Protein 1WD5 (pdb70)

Foldseek 3Di:
DAQALLRLLQVLLVLCVVVPFDQAEEEAEPDSRQNSSLSSCVSNVHAYDYWFKDFQAAVVGRLHGQWIAGLVLDTFGVCNCVRDPVVSSVVSSVVRNVVRHPLSVLLCVQANDDQAAAHEYEYTYAEEEAQRVVNSCRVSVVRHHNFYEYIYAEYEPNNCVVVVVPHHYHYNYHDPPDDDSVVPYSDPDDQDSVNRSVSNNVRHD

Secondary structure (DSSP, 8-state):
-BSSHHHHHHHHHHHHGGG---S-EEEE-TTHHHHHHHHHHHHHT-EEEE--EEEEEETTEEEEEEEEEETT--EE---HHHHS-HHHHHHHHHHHHHHHHHHHHHHHHHSPPPP-TTSEEEEE-S-BSS----HHHHHHHTT--SEEEEEEEEB-HHHHHHHHTTSEEEEEE--TT---GGGGBS------HHHHHHHHHTT--

Nearest PDB structures (foldseek):
  1wd5-assembly1_A  TM=1.005E+00  e=4.227E-44  Thermus thermophilus
  4rv4-assembly2_C-2  TM=7.805E-01  e=1.639E-05  Bacillus anthracis
  5yw5-assembly1_D  TM=6.738E-01  e=1.744E-05  Francisella tularensis
  5vog-assembly1_A-2  TM=6.166E-01  e=2.537E-05  Neisseria gonorrhoeae
  4paw-assembly1_A  TM=6.133E-01  e=9.486E-04  Helicobacter pylori

Organism: Thermus thermophilus (strain ATCC 27634 / DSM 579 / HB8) (NCBI:txid300852)

InterPro domains:
  IPR000836 Phosphoribosyltransferase domain [PF00156] (10-175)
  IPR000836 Phosphoribosyltransferase domain [cd06223] (23-147)
  IPR029057 Phosphoribosyltransferase-like [G3DSA:3.40.50.2020] (3-200)
  IPR029057 Phosphoribosyltransferase-like [SSF53271] (1-203)

B-factor: mean 21.89, std 8.85, range [9.08, 72.29]

Sequence (205 aa):
RFRDRRHAGALLAEALAPLGLEAPVVLGLPRGGVVVADEVARRLGGELDVVLVRKVGAPGNPEFALGAVGEGGELVLPYALRYADQSYLEREAARQRDVLRKRAERYRRVRPKAARKGRDVVLVDDGVATGASEAALSVVFQEGPRRVVVAVPVASPEAVERLKARAEVVALSVPQDFAAVGAYYLDFGEVTDEDVEAILLEWAG

Radius of gyration: 16.42 Å; Cα contacts (8 Å, |Δi|>4): 408; chains: 1; bounding box: 44×34×46 Å

CATH classification: 3.40.50.2020 (+1 more: 3.30.1310.20)

Structure (mmCIF, N/CA/C/O backbone):
data_1WD5
#
_entry.id   1WD5
#
_cell.length_a   103.970
_cell.length_b   103.970
_cell.length_c   51.287
_cell.angle_alpha   90.00
_cell.angle_beta   90.00
_cell.angle_gamma   90.00
#
_symmetry.space_group_name_H-M   'P 41 21 2'
#
loop_
_entity.id
_entity.type
_entity.pdbx_description
1 polymer 'hypothetical protein TT1426'
2 non-polymer '2-(N-MORPHOLINO)-ETHANESULFONIC ACID'
3 water water
#
loop_
_atom_site.group_PDB
_atom_site.id
_atom_site.type_symbol
_atom_site.label_atom_id
_atom_site.label_alt_id
_atom_site.label_comp_id
_atom_site.label_asym_id
_atom_site.label_entity_id
_atom_site.label_seq_id
_atom_site.pdbx_PDB_ins_code
_atom_site.Cartn_x
_atom_site.Cartn_y
_atom_site.Cartn_z
_atom_site.occupancy
_atom_site.B_iso_or_equiv
_atom_site.auth_seq_id
_atom_site.auth_comp_id
_atom_site.auth_asym_id
_atom_site.auth_atom_id
_atom_site.pdbx_PDB_model_num
ATOM 9 N N . ARG A 1 2 ? 21.260 42.749 -20.853 1.00 42.23 2 ARG A N 1
ATOM 10 C CA . ARG A 1 2 ? 20.692 44.076 -20.609 1.00 37.59 2 ARG A CA 1
ATOM 11 C C . ARG A 1 2 ? 19.312 44.191 -21.247 1.00 31.90 2 ARG A C 1
ATOM 12 O O . ARG A 1 2 ? 19.191 44.403 -22.452 1.00 30.47 2 ARG A O 1
ATOM 20 N N . PHE A 1 3 ? 18.275 44.056 -20.429 1.00 24.98 3 PHE A N 1
ATOM 21 C CA . PHE A 1 3 ? 16.903 44.129 -20.917 1.00 19.97 3 PHE A CA 1
ATOM 22 C C . PHE A 1 3 ? 16.364 45.556 -20.922 1.00 17.63 3 PHE A C 1
ATOM 23 O O . PHE A 1 3 ? 16.729 46.363 -20.071 1.00 18.19 3 PHE A O 1
ATOM 31 N N . ARG A 1 4 ? 15.487 45.858 -21.878 1.00 16.52 4 ARG A N 1
ATOM 32 C CA . ARG A 1 4 ? 14.883 47.186 -21.967 1.00 17.13 4 ARG A CA 1
ATOM 33 C C . ARG A 1 4 ? 14.010 47.407 -20.739 1.00 16.86 4 ARG A C 1
ATOM 34 O O . ARG A 1 4 ? 14.057 48.464 -20.115 1.00 16.95 4 ARG A O 1
ATOM 42 N N . ASP A 1 5 ? 13.208 46.395 -20.412 1.00 17.31 5 ASP A N 1
ATOM 43 C CA . ASP A 1 5 ? 12.306 46.430 -19.264 1.00 15.89 5 ASP A CA 1
ATOM 44 C C . ASP A 1 5 ? 11.844 45.015 -18.908 1.00 14.91 5 ASP A C 1
ATOM 45 O O . ASP A 1 5 ? 12.284 44.035 -19.516 1.00 13.90 5 ASP A O 1
ATOM 50 N N . ARG A 1 6 ? 10.958 44.907 -17.925 1.00 12.53 6 ARG A N 1
ATOM 51 C CA . ARG A 1 6 ? 10.469 43.604 -17.492 1.00 12.60 6 ARG A CA 1
ATOM 52 C C . ARG A 1 6 ? 9.637 42.852 -18.539 1.00 13.03 6 ARG A C 1
ATOM 53 O O . ARG A 1 6 ? 9.648 41.623 -18.566 1.00 13.23 6 ARG A O 1
ATOM 61 N N . ARG A 1 7 ? 8.929 43.576 -19.402 1.00 14.05 7 ARG A N 1
ATOM 62 C CA . ARG A 1 7 ? 8.129 42.933 -20.449 1.00 16.71 7 ARG A CA 1
ATOM 63 C C . ARG A 1 7 ? 9.064 42.280 -21.466 1.00 15.77 7 ARG A C 1
ATOM 64 O O . ARG A 1 7 ? 8.795 41.186 -21.965 1.00 15.75 7 ARG A O 1
ATOM 72 N N . HIS A 1 8 ? 10.160 42.969 -21.770 1.00 15.77 8 HIS A N 1
ATOM 73 C CA . HIS A 1 8 ? 11.161 42.480 -22.713 1.00 14.73 8 HIS A CA 1
ATOM 74 C C . HIS A 1 8 ? 11.779 41.185 -22.197 1.00 13.98 8 HIS A C 1
ATOM 75 O O . HIS A 1 8 ? 11.938 40.221 -22.940 1.00 13.65 8 HIS A O 1
ATOM 82 N N . ALA A 1 9 ? 12.138 41.171 -20.917 1.00 12.93 9 ALA A N 1
ATOM 83 C CA . ALA A 1 9 ? 12.737 39.986 -20.316 1.00 11.70 9 ALA A CA 1
ATOM 84 C C . ALA A 1 9 ? 11.715 38.856 -20.293 1.00 12.72 9 ALA A C 1
ATOM 85 O O . ALA A 1 9 ? 12.064 37.688 -20.468 1.00 14.23 9 ALA A O 1
ATOM 87 N N . GLY A 1 10 ? 10.452 39.211 -20.080 1.00 12.42 10 GLY A N 1
ATOM 88 C CA . GLY A 1 10 ? 9.399 38.212 -20.042 1.00 13.54 10 GLY A CA 1
ATOM 89 C C . GLY A 1 10 ? 9.206 37.526 -21.382 1.00 13.38 10 GLY A C 1
ATOM 90 O O . GLY A 1 10 ? 8.927 36.327 -21.441 1.00 15.95 10 GLY A O 1
ATOM 91 N N . ALA A 1 11 ? 9.343 38.288 -22.462 1.00 12.20 11 ALA A N 1
ATOM 92 C CA . ALA A 1 11 ? 9.189 37.742 -23.805 1.00 12.70 11 ALA A CA 1
ATOM 93 C C . ALA A 1 11 ? 10.311 36.746 -24.083 1.00 12.41 11 ALA A C 1
ATOM 94 O O . ALA A 1 11 ? 10.063 35.642 -24.559 1.00 14.84 11 ALA A O 1
ATOM 96 N N . LEU A 1 12 ? 11.545 37.138 -23.781 1.00 11.74 12 LEU A N 1
ATOM 97 C CA . LEU A 1 12 ? 12.697 36.264 -24.002 1.00 13.68 12 LEU A CA 1
ATOM 98 C C . LEU A 1 12 ? 12.624 35.023 -23.125 1.00 14.26 12 LEU A C 1
ATOM 99 O O . LEU A 1 12 ? 13.055 33.939 -23.526 1.00 15.67 12 LEU A O 1
ATOM 104 N N . LEU A 1 13 ? 12.080 35.181 -21.924 1.00 12.77 13 LEU A N 1
ATOM 105 C CA . LEU A 1 13 ? 11.972 34.057 -21.002 1.00 13.01 13 LEU A CA 1
ATOM 106 C C . LEU A 1 13 ? 10.949 33.054 -21.521 1.00 14.35 13 LEU A C 1
ATOM 107 O O . LEU A 1 13 ? 11.164 31.839 -21.456 1.00 15.17 13 LEU A O 1
ATOM 112 N N . ALA A 1 14 ? 9.832 33.564 -22.034 1.00 14.67 14 ALA A N 1
ATOM 113 C CA . ALA A 1 14 ? 8.783 32.703 -22.574 1.00 15.44 14 ALA A CA 1
ATOM 114 C C . ALA A 1 14 ? 9.332 31.893 -23.748 1.00 15.75 14 ALA A C 1
ATOM 115 O O . ALA A 1 14 ? 8.973 30.731 -23.935 1.00 15.89 14 ALA A O 1
ATOM 117 N N . GLU A 1 15 ? 10.202 32.515 -24.535 1.00 14.96 15 GLU A N 1
ATOM 118 C CA . GLU A 1 15 ? 10.811 31.853 -25.685 1.00 16.21 15 GLU A CA 1
ATOM 119 C C . GLU A 1 15 ? 11.763 30.737 -25.235 1.00 16.03 15 GLU A C 1
ATOM 120 O O . GLU A 1 15 ? 11.831 29.677 -25.855 1.00 16.95 15 GLU A O 1
ATOM 126 N N . ALA A 1 16 ? 12.490 30.971 -24.149 1.00 15.62 16 ALA A N 1
ATOM 127 C CA . ALA A 1 16 ? 13.411 29.960 -23.633 1.00 16.26 16 ALA A CA 1
ATOM 128 C C . ALA A 1 16 ? 12.631 28.787 -23.034 1.00 16.82 16 ALA A C 1
ATOM 129 O O . ALA A 1 16 ? 13.127 27.660 -22.983 1.00 16.30 16 ALA A O 1
ATOM 131 N N . LEU A 1 17 ? 11.402 29.055 -22.595 1.00 15.70 17 LEU A N 1
ATOM 132 C CA . LEU A 1 17 ? 10.561 28.026 -21.981 1.00 16.70 17 LEU A CA 1
ATOM 133 C C . LEU A 1 17 ? 9.732 27.205 -22.965 1.00 18.42 17 LEU A C 1
ATOM 134 O O . LEU A 1 17 ? 9.366 26.065 -22.673 1.00 15.66 17 LEU A O 1
ATOM 139 N N . ALA A 1 18 ? 9.432 27.787 -24.123 1.00 19.06 18 ALA A N 1
ATOM 140 C CA . ALA A 1 18 ? 8.618 27.119 -25.139 1.00 21.24 18 ALA A CA 1
ATOM 141 C C . ALA A 1 18 ? 9.032 25.685 -25.485 1.00 23.23 18 ALA A C 1
ATOM 142 O O . ALA A 1 18 ? 8.183 24.807 -25.631 1.00 23.78 18 ALA A O 1
ATOM 144 N N . PRO A 1 19 ? 10.341 25.429 -25.627 1.00 23.97 19 PRO A N 1
ATOM 145 C CA . PRO A 1 19 ? 10.803 24.077 -25.964 1.00 25.17 19 PRO A CA 1
ATOM 146 C C . PRO A 1 19 ? 10.583 23.011 -24.888 1.00 25.31 19 PRO A C 1
ATOM 147 O O . PRO A 1 19 ? 10.595 21.818 -25.189 1.00 23.90 19 PRO A O 1
ATOM 151 N N . LEU A 1 20 ? 10.380 23.438 -23.643 1.00 25.00 20 LEU A N 1
ATOM 152 C CA . LEU A 1 20 ? 10.198 22.505 -22.532 1.00 26.54 20 LEU A CA 1
ATOM 153 C C . LEU A 1 20 ? 8.952 21.631 -22.584 1.00 26.59 20 LEU A C 1
ATOM 154 O O . LEU A 1 20 ? 8.856 20.648 -21.855 1.00 26.99 20 LEU A O 1
ATOM 159 N N . GLY A 1 21 ? 7.988 21.994 -23.420 1.00 26.52 21 GLY A N 1
ATOM 160 C CA . GLY A 1 21 ? 6.781 21.192 -23.529 1.00 27.51 21 GLY A CA 1
ATOM 161 C C . GLY A 1 21 ? 5.795 21.316 -22.381 1.00 27.66 21 GLY A C 1
ATOM 162 O O . GLY A 1 21 ? 5.061 20.373 -22.083 1.00 29.45 21 GLY A O 1
ATOM 163 N N . LEU A 1 22 ? 5.770 22.470 -21.728 1.00 25.43 22 LEU A N 1
ATOM 164 C CA . LEU A 1 22 ? 4.839 22.686 -20.630 1.00 24.55 22 LEU A CA 1
ATOM 165 C C . LEU A 1 22 ? 3.447 22.769 -21.233 1.00 24.62 22 LEU A C 1
ATOM 166 O O . LEU A 1 22 ? 3.284 23.272 -22.338 1.00 24.88 22 LEU A O 1
ATOM 171 N N . GLU A 1 23 ? 2.443 22.274 -20.519 1.00 25.13 23 GLU A N 1
ATOM 172 C CA . GLU A 1 23 ? 1.077 22.314 -21.030 1.00 27.21 23 GLU A CA 1
ATOM 173 C C . GLU A 1 23 ? 0.183 23.225 -20.194 1.00 25.94 23 GLU A C 1
ATOM 174 O O . GLU A 1 23 ? -0.025 22.973 -19.009 1.00 24.94 23 GLU A O 1
ATOM 180 N N . ALA A 1 24 ? -0.342 24.278 -20.822 1.00 25.49 24 ALA A N 1
ATOM 181 C CA . ALA A 1 24 ? -1.211 25.238 -20.139 1.00 25.49 24 ALA A CA 1
ATOM 182 C C . ALA A 1 24 ? -0.700 25.416 -18.714 1.00 22.56 24 ALA A C 1
ATOM 183 O O . ALA A 1 24 ? -1.403 25.134 -17.744 1.00 24.19 24 ALA A O 1
ATOM 185 N N . PRO A 1 25 ? 0.542 25.893 -18.575 1.00 19.85 25 PRO A N 1
ATOM 186 C CA . PRO A 1 25 ? 1.155 26.097 -17.264 1.00 17.87 25 PRO A CA 1
ATOM 187 C C . PRO A 1 25 ? 0.562 27.214 -16.422 1.00 17.08 25 PRO A C 1
ATOM 188 O O . PRO A 1 25 ? -0.002 28.171 -16.944 1.00 14.79 25 PRO A O 1
ATOM 192 N N . VAL A 1 26 ? 0.674 27.061 -15.107 1.00 15.66 26 VAL A N 1
ATOM 193 C CA . VAL A 1 26 ? 0.228 28.081 -14.178 1.00 16.72 26 VAL A CA 1
ATOM 194 C C . VAL A 1 26 ? 1.541 28.814 -13.923 1.00 16.83 26 VAL A C 1
ATOM 195 O O . VAL A 1 26 ? 2.490 28.225 -13.400 1.00 18.04 26 VAL A O 1
ATOM 199 N N . VAL A 1 27 ? 1.608 30.076 -14.327 1.00 15.48 27 VAL A N 1
ATOM 200 C CA . VAL A 1 27 ? 2.816 30.876 -14.152 1.00 13.30 27 VAL A CA 1
ATOM 201 C C . VAL A 1 27 ? 2.676 31.730 -12.897 1.00 14.48 27 VAL A C 1
ATOM 202 O O . VAL A 1 27 ? 1.854 32.646 -12.847 1.00 14.52 27 VAL A O 1
ATOM 206 N N . LEU A 1 28 ? 3.482 31.418 -11.886 1.00 14.07 28 LEU A N 1
ATOM 207 C CA . LEU A 1 28 ? 3.448 32.136 -10.616 1.00 14.77 28 LEU A CA 1
ATOM 208 C C . LEU A 1 28 ? 4.560 33.165 -10.517 1.00 15.60 28 LEU A C 1
ATOM 209 O O . LEU A 1 28 ? 5.740 32.829 -10.621 1.00 16.39 28 LEU A O 1
ATOM 214 N N . GLY A 1 29 ? 4.182 34.422 -10.309 1.00 15.17 29 GLY A N 1
ATOM 215 C CA . GLY A 1 29 ? 5.176 35.469 -10.194 1.00 13.57 29 GLY A CA 1
ATOM 216 C C . GLY A 1 29 ? 5.362 35.931 -8.762 1.00 15.24 29 GLY A C 1
ATOM 217 O O . GLY A 1 29 ? 4.390 36.071 -8.017 1.00 15.87 29 GLY A O 1
ATOM 218 N N . LEU A 1 30 ? 6.610 36.147 -8.361 1.00 14.74 30 LEU A N 1
ATOM 219 C CA . LEU A 1 30 ? 6.885 36.631 -7.013 1.00 15.42 30 LEU A CA 1
ATOM 220 C C . LEU A 1 30 ? 6.637 38.136 -7.014 1.00 15.85 30 LEU A C 1
ATOM 221 O O . LEU A 1 30 ? 7.043 38.829 -7.937 1.00 15.30 30 LEU A O 1
ATOM 226 N N . PRO A 1 31 ? 5.959 38.659 -5.980 1.00 17.26 31 PRO A N 1
ATOM 227 C CA . PRO A 1 31 ? 5.662 40.095 -5.878 1.00 15.35 31 PRO A CA 1
ATOM 228 C C . PRO A 1 31 ? 6.961 40.888 -5.743 1.00 15.37 31 PRO A C 1
ATOM 229 O O . PRO A 1 31 ? 7.893 40.414 -5.093 1.00 15.81 31 PRO A O 1
ATOM 233 N N . ARG A 1 32 ? 7.048 42.068 -6.361 1.00 14.63 32 ARG A N 1
ATOM 234 C CA . ARG A 1 32 ? 5.983 42.643 -7.181 1.00 14.21 32 ARG A CA 1
ATOM 235 C C . ARG A 1 32 ? 6.425 42.720 -8.645 1.00 14.78 32 ARG A C 1
ATOM 236 O O . ARG A 1 32 ? 5.654 42.403 -9.547 1.00 13.31 32 ARG A O 1
ATOM 244 N N . GLY A 1 33 ? 7.667 43.138 -8.875 1.00 14.06 33 GLY A N 1
ATOM 245 C CA . GLY A 1 33 ? 8.171 43.238 -10.233 1.00 14.65 33 GLY A CA 1
ATOM 246 C C . GLY A 1 33 ? 8.089 41.912 -10.972 1.00 15.67 33 GLY A C 1
ATOM 247 O O . GLY A 1 33 ? 7.894 41.874 -12.191 1.00 16.15 33 GLY A O 1
ATOM 248 N N . GLY A 1 34 ? 8.236 40.820 -10.227 1.00 13.26 34 GLY A N 1
ATOM 249 C CA . GLY A 1 34 ? 8.174 39.502 -10.826 1.00 13.02 34 GLY A CA 1
ATOM 250 C C . GLY A 1 34 ? 6.837 39.199 -11.479 1.00 12.35 34 GLY A C 1
ATOM 251 O O . GLY A 1 34 ? 6.762 38.394 -12.409 1.00 11.66 34 GLY A O 1
ATOM 252 N N . VAL A 1 35 ? 5.776 39.841 -11.002 1.00 13.06 35 VAL A N 1
ATOM 253 C CA . VAL A 1 35 ? 4.450 39.610 -11.559 1.00 11.18 35 VAL A CA 1
ATOM 254 C C . VAL A 1 35 ? 4.378 40.148 -12.982 1.00 10.99 35 VAL A C 1
ATOM 255 O O . VAL A 1 35 ? 3.656 39.608 -13.812 1.00 10.75 35 VAL A O 1
ATOM 259 N N . VAL A 1 36 ? 5.136 41.203 -13.270 1.00 12.47 36 VAL A N 1
ATOM 260 C CA . VAL A 1 36 ? 5.144 41.766 -14.620 1.00 12.34 36 VAL A CA 1
ATOM 261 C C . VAL A 1 36 ? 5.784 40.775 -15.584 1.00 12.68 36 VAL A C 1
ATOM 262 O O . VAL A 1 36 ? 5.246 40.503 -16.662 1.00 12.50 36 VAL A O 1
ATOM 266 N N . VAL A 1 37 ? 6.937 40.231 -15.198 1.00 12.09 37 VAL A N 1
ATOM 267 C CA . VAL A 1 37 ? 7.619 39.264 -16.046 1.00 11.16 37 VAL A CA 1
ATOM 268 C C . VAL A 1 37 ? 6.723 38.039 -16.212 1.00 11.40 37 VAL A C 1
ATOM 269 O O . VAL A 1 37 ? 6.581 37.508 -17.313 1.00 11.23 37 VAL A O 1
ATOM 273 N N . ALA A 1 38 ? 6.118 37.600 -15.110 1.00 12.59 38 ALA A N 1
ATOM 274 C CA . ALA A 1 38 ? 5.241 36.428 -15.113 1.00 12.17 38 ALA A CA 1
ATOM 275 C C . ALA A 1 38 ? 4.025 36.599 -16.028 1.00 13.52 38 ALA A C 1
ATOM 276 O O . ALA A 1 38 ? 3.630 35.672 -16.746 1.00 12.44 38 ALA A O 1
ATOM 278 N N . ASP A 1 39 ? 3.420 37.781 -15.989 1.00 14.09 39 ASP A N 1
ATOM 279 C CA . ASP A 1 39 ? 2.253 38.050 -16.818 1.00 13.10 39 ASP A CA 1
ATOM 280 C C . ASP A 1 39 ? 2.610 37.935 -18.300 1.00 14.11 39 ASP A C 1
ATOM 281 O O . ASP A 1 39 ? 1.851 37.364 -19.084 1.00 13.96 39 ASP A O 1
ATOM 286 N N . GLU A 1 40 ? 3.762 38.481 -18.687 1.00 11.82 40 GLU A N 1
ATOM 287 C CA . GLU A 1 40 ? 4.178 38.421 -20.084 1.00 12.39 40 GLU A CA 1
ATOM 288 C C . GLU A 1 40 ? 4.410 36.964 -20.482 1.00 12.61 40 GLU A C 1
ATOM 289 O O . GLU A 1 40 ? 4.038 36.548 -21.574 1.00 12.21 40 GLU A O 1
ATOM 295 N N . VAL A 1 41 ? 5.014 36.183 -19.587 1.00 12.48 41 VAL A N 1
ATOM 296 C CA . VAL A 1 41 ? 5.271 34.772 -19.878 1.00 11.02 41 VAL A CA 1
ATOM 297 C C . VAL A 1 41 ? 3.954 34.029 -20.062 1.00 11.52 41 VAL A C 1
ATOM 298 O O . VAL A 1 41 ? 3.779 33.290 -21.026 1.00 12.44 41 VAL A O 1
ATOM 302 N N . ALA A 1 42 ? 3.027 34.236 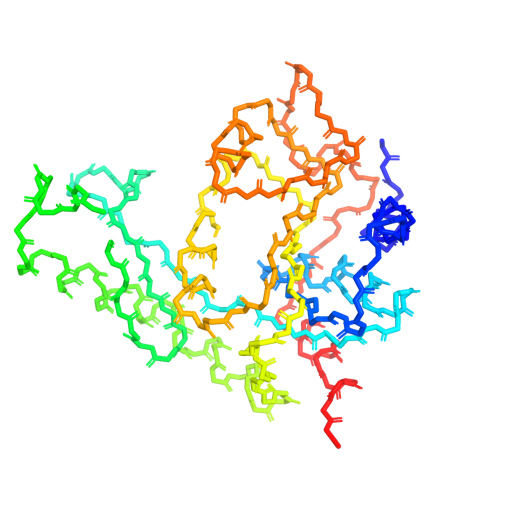-19.135 1.00 11.23 42 ALA A N 1
ATOM 303 C CA . ALA A 1 42 ? 1.730 33.578 -19.196 1.00 11.69 42 ALA A CA 1
ATOM 304 C C . ALA A 1 42 ? 1.008 33.890 -20.506 1.00 12.94 42 ALA A C 1
ATOM 305 O O . ALA A 1 42 ? 0.395 33.008 -21.107 1.00 12.64 42 ALA A O 1
ATOM 307 N N . ARG A 1 43 ? 1.086 35.139 -20.953 1.00 12.38 43 ARG A N 1
ATOM 308 C CA . ARG A 1 43 ? 0.426 35.526 -22.200 1.00 13.47 43 ARG A CA 1
ATOM 309 C C . ARG A 1 43 ? 1.086 34.903 -23.431 1.00 15.26 43 ARG A C 1
ATOM 310 O O . ARG A 1 43 ? 0.404 34.552 -24.395 1.00 16.91 43 ARG A O 1
ATOM 318 N N . ARG A 1 44 ? 2.406 34.755 -23.404 1.00 17.10 44 ARG A N 1
ATOM 319 C CA . ARG A 1 44 ? 3.108 34.178 -24.548 1.00 17.28 44 ARG A CA 1
ATOM 320 C C . ARG A 1 44 ? 2.984 32.656 -24.607 1.00 17.54 44 ARG A C 1
ATOM 321 O O . ARG A 1 44 ? 2.952 32.080 -25.690 1.00 16.94 44 ARG A O 1
ATOM 329 N N . LEU A 1 45 ? 2.894 32.007 -23.452 1.00 16.96 45 LEU A N 1
ATOM 330 C CA . LEU A 1 45 ? 2.777 30.548 -23.415 1.00 18.62 45 LEU A CA 1
ATOM 331 C C . LEU A 1 45 ? 1.333 30.044 -23.403 1.00 19.91 45 LEU A C 1
ATOM 332 O O . LEU A 1 45 ? 1.093 28.839 -23.418 1.00 21.50 45 LEU A O 1
ATOM 337 N N . GLY A 1 46 ? 0.373 30.960 -23.376 1.00 20.78 46 GLY A N 1
ATOM 338 C CA . GLY A 1 46 ? -1.016 30.547 -23.339 1.00 20.26 46 GLY A CA 1
ATOM 339 C C . GLY A 1 46 ? -1.337 29.907 -22.000 1.00 22.06 46 GLY A C 1
ATOM 340 O O . GLY A 1 46 ? -2.164 28.995 -21.908 1.00 23.13 46 GLY A O 1
ATOM 341 N N . GLY A 1 47 ? -0.670 30.383 -20.953 1.00 20.84 47 GLY A N 1
ATOM 342 C CA . GLY A 1 47 ? -0.896 29.848 -19.624 1.00 19.11 47 GLY A CA 1
ATOM 343 C C . GLY A 1 47 ? -1.783 30.743 -18.777 1.00 18.52 47 GLY A C 1
ATOM 344 O O . GLY A 1 47 ? -2.456 31.641 -19.291 1.00 16.18 47 GLY A O 1
ATOM 345 N N . GLU A 1 48 ? -1.769 30.497 -17.472 1.00 16.06 48 GLU A N 1
ATOM 346 C CA . GLU A 1 48 ? -2.575 31.255 -16.521 1.00 16.94 48 GLU A CA 1
ATOM 347 C C . GLU A 1 48 ? -1.689 31.955 -15.487 1.00 15.92 48 GLU A C 1
ATOM 348 O O . GLU A 1 48 ? -0.835 31.330 -14.863 1.00 15.47 48 GLU A O 1
ATOM 354 N N . LEU A 1 49 ? -1.904 33.253 -15.301 1.00 15.12 49 LEU A N 1
ATOM 355 C CA . LEU A 1 49 ? -1.101 34.034 -14.363 1.00 14.70 49 LEU A CA 1
ATOM 356 C C . LEU A 1 49 ? -1.691 34.148 -12.963 1.00 13.92 49 LEU A C 1
ATOM 357 O O . LEU A 1 49 ? -2.896 34.319 -12.787 1.00 11.82 49 LEU A O 1
ATOM 362 N N . ASP A 1 50 ? -0.822 34.033 -11.967 1.00 14.17 50 ASP A N 1
ATOM 363 C CA . ASP A 1 50 ? -1.222 34.180 -10.574 1.00 15.40 50 ASP A CA 1
ATOM 364 C C . ASP A 1 50 ? 0.018 34.587 -9.799 1.00 15.62 50 ASP A C 1
ATOM 365 O O . ASP A 1 50 ? 1.126 34.625 -10.343 1.00 15.79 50 ASP A O 1
ATOM 370 N N . VAL A 1 51 ? -0.170 34.910 -8.531 1.00 15.86 51 VAL A N 1
ATOM 371 C CA . VAL A 1 51 ? 0.939 35.325 -7.701 1.00 15.41 51 VAL A CA 1
ATOM 372 C C . VAL A 1 51 ? 1.203 34.253 -6.652 1.00 15.88 51 VAL A C 1
ATOM 373 O O . VAL A 1 51 ? 0.287 33.541 -6.239 1.00 16.03 51 VAL A O 1
ATOM 377 N N . VAL A 1 52 ? 2.460 34.121 -6.244 1.00 15.64 52 VAL A N 1
ATOM 378 C CA . VAL A 1 52 ? 2.806 33.162 -5.209 1.00 15.14 52 VAL A CA 1
ATOM 379 C C . VAL A 1 52 ? 3.048 34.024 -3.985 1.00 16.39 52 VAL A C 1
ATOM 380 O O . VAL A 1 52 ? 3.834 34.973 -4.028 1.00 16.87 52 VAL A O 1
ATOM 384 N N . LEU A 1 53 ? 2.342 33.705 -2.906 1.00 15.70 53 LEU A N 1
ATOM 385 C CA . LEU A 1 53 ? 2.421 34.467 -1.668 1.00 15.21 53 LEU A CA 1
ATOM 386 C C . LEU A 1 53 ? 2.989 33.615 -0.541 1.00 14.96 53 LEU A C 1
ATOM 387 O O . LEU A 1 53 ? 2.298 32.758 0.018 1.00 12.75 53 LEU A O 1
ATOM 392 N N . VAL A 1 54 ? 4.251 33.867 -0.210 1.00 14.14 54 VAL A N 1
ATOM 393 C CA . VAL A 1 54 ? 4.947 33.105 0.817 1.00 15.20 54 VAL A CA 1
ATOM 394 C C . VAL A 1 54 ? 5.966 33.969 1.562 1.00 16.56 54 VAL A C 1
ATOM 395 O O . VAL A 1 54 ? 6.294 35.074 1.123 1.00 16.51 54 VAL A O 1
ATOM 399 N N . ARG A 1 55 ? 6.461 33.446 2.683 1.00 15.92 55 ARG A N 1
ATOM 400 C CA . ARG A 1 55 ? 7.467 34.113 3.502 1.00 16.41 55 ARG A CA 1
ATOM 401 C C . ARG A 1 55 ? 8.475 33.083 3.997 1.00 17.40 55 ARG A C 1
ATOM 402 O O . ARG A 1 55 ? 8.129 31.935 4.286 1.00 18.39 55 ARG A O 1
ATOM 410 N N . LYS A 1 56 ? 9.728 33.497 4.092 1.00 16.05 56 LYS A N 1
ATOM 411 C CA . LYS A 1 56 ? 10.768 32.615 4.585 1.00 16.90 56 LYS A CA 1
ATOM 412 C C . LYS A 1 56 ? 10.742 32.646 6.112 1.00 16.37 56 LYS A C 1
ATOM 413 O O . LYS A 1 56 ? 10.474 33.688 6.713 1.00 16.64 56 LYS A O 1
ATOM 419 N N . VAL A 1 57 ? 10.992 31.494 6.729 1.00 15.02 57 VAL A N 1
ATOM 420 C CA . VAL A 1 57 ? 11.046 31.372 8.185 1.00 13.97 57 VAL A CA 1
ATOM 421 C C . VAL A 1 57 ? 12.532 31.202 8.481 1.00 15.91 57 VAL A C 1
ATOM 422 O O . VAL A 1 57 ? 13.106 30.147 8.204 1.00 13.58 57 VAL A O 1
ATOM 426 N N . GLY A 1 58 ? 13.153 32.251 9.019 1.00 16.77 58 GLY A N 1
ATOM 427 C CA . GLY A 1 58 ? 14.577 32.214 9.299 1.00 18.74 58 GLY A CA 1
ATOM 428 C C . GLY A 1 58 ? 14.984 31.604 10.622 1.00 20.47 58 GLY A C 1
ATOM 429 O O . GLY A 1 58 ? 14.162 31.428 11.516 1.00 20.46 58 GLY A O 1
ATOM 430 N N . ALA A 1 59 ? 16.273 31.296 10.742 1.00 22.15 59 ALA A N 1
ATOM 431 C CA . ALA A 1 59 ? 16.833 30.684 11.943 1.00 22.03 59 ALA A CA 1
ATOM 432 C C . ALA A 1 59 ? 17.082 31.686 13.071 1.00 23.64 59 ALA A C 1
ATOM 433 O O . ALA A 1 59 ? 17.178 32.892 12.841 1.00 21.47 59 ALA A O 1
ATOM 435 N N . PRO A 1 60 ? 17.196 31.190 14.314 1.00 24.72 60 PRO A N 1
ATOM 436 C CA . PRO A 1 60 ? 17.438 32.057 15.471 1.00 26.77 60 PRO A CA 1
ATOM 437 C C . PRO A 1 60 ? 18.711 32.892 15.313 1.00 28.81 60 PRO A C 1
ATOM 438 O O . PRO A 1 60 ? 19.797 32.357 15.072 1.00 28.79 60 PRO A O 1
ATOM 442 N N . GLY A 1 61 ? 18.563 34.207 15.439 1.00 31.46 61 GLY A N 1
ATOM 443 C CA . GLY A 1 61 ? 19.700 35.102 15.315 1.00 34.25 61 GLY A CA 1
ATOM 444 C C . GLY A 1 61 ? 20.289 35.188 13.918 1.00 36.19 61 GLY A C 1
ATOM 445 O O . GLY A 1 61 ? 21.130 36.046 13.648 1.00 38.20 61 GLY A O 1
ATOM 446 N N . ASN A 1 62 ? 19.850 34.310 13.023 1.00 36.73 62 ASN A N 1
ATOM 447 C CA . ASN A 1 62 ? 20.364 34.304 11.657 1.00 35.45 62 ASN A CA 1
ATOM 448 C C . ASN A 1 62 ? 19.218 34.221 10.654 1.00 34.87 62 ASN A C 1
ATOM 449 O O . ASN A 1 62 ? 18.959 33.170 10.068 1.00 33.23 62 ASN A O 1
ATOM 454 N N . PRO A 1 63 ? 18.524 35.347 10.435 1.00 34.44 63 PRO A N 1
ATOM 455 C CA . PRO A 1 63 ? 17.394 35.433 9.509 1.00 33.82 63 PRO A CA 1
ATOM 456 C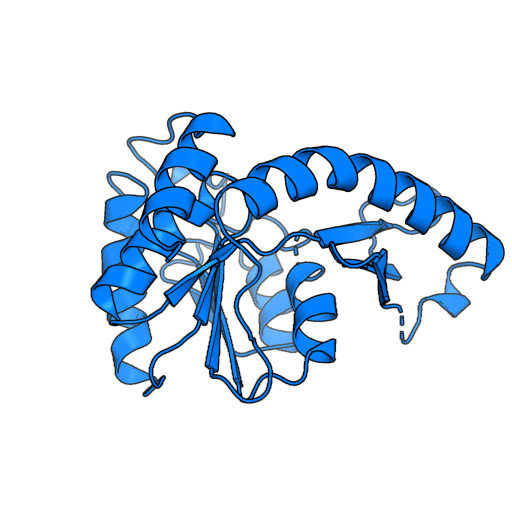 C . PRO A 1 63 ? 17.683 35.010 8.073 1.00 32.78 63 PRO A C 1
ATOM 457 O O . PRO A 1 63 ? 16.817 34.445 7.409 1.00 34.39 63 PRO A O 1
ATOM 461 N N . GLU A 1 64 ? 18.891 35.268 7.589 1.00 32.00 64 GLU A N 1
ATOM 462 C CA . GLU A 1 64 ? 19.219 34.901 6.218 1.00 31.12 64 GLU A CA 1
ATOM 463 C C . GLU A 1 64 ? 19.264 33.397 5.985 1.00 28.95 64 GLU A C 1
ATOM 464 O O . GLU A 1 64 ? 19.277 32.944 4.841 1.00 26.95 64 GLU A O 1
ATOM 470 N N . PHE A 1 65 ? 19.291 32.620 7.063 1.00 25.66 65 PHE A N 1
ATOM 471 C CA . PHE A 1 65 ? 19.319 31.172 6.921 1.00 23.92 65 PHE A CA 1
ATOM 472 C C . PHE A 1 65 ? 17.919 30.612 7.126 1.00 21.77 65 PHE A C 1
ATOM 473 O O . PHE A 1 65 ? 17.359 30.681 8.223 1.00 19.44 65 PHE A O 1
ATOM 481 N N . ALA A 1 66 ? 17.370 30.046 6.056 1.00 19.17 66 ALA A N 1
ATOM 482 C CA . ALA A 1 66 ? 16.021 29.493 6.062 1.00 17.40 66 ALA A CA 1
ATOM 483 C C . ALA A 1 66 ? 15.875 28.119 6.711 1.00 16.98 66 ALA A C 1
ATOM 484 O O . ALA A 1 66 ? 16.644 27.204 6.429 1.00 16.89 66 ALA A O 1
ATOM 486 N N . LEU A 1 67 ? 14.875 27.983 7.579 1.00 15.47 67 LEU A N 1
ATOM 487 C CA . LEU A 1 67 ? 14.591 26.711 8.232 1.00 14.99 67 LEU A CA 1
ATOM 488 C C . LEU A 1 67 ? 13.249 26.207 7.708 1.00 15.64 67 LEU A C 1
ATOM 489 O O . LEU A 1 67 ? 12.848 25.075 7.979 1.00 17.56 67 LEU A O 1
ATOM 494 N N . GLY A 1 68 ? 12.563 27.058 6.949 1.00 15.60 68 GLY A N 1
ATOM 495 C CA . GLY A 1 68 ? 11.273 26.688 6.389 1.00 15.33 68 GLY A CA 1
ATOM 496 C C . GLY A 1 68 ? 10.574 27.854 5.709 1.00 14.14 68 GLY A C 1
ATOM 497 O O . GLY A 1 68 ? 11.210 28.851 5.368 1.00 13.03 68 GLY A O 1
ATOM 498 N N . ALA 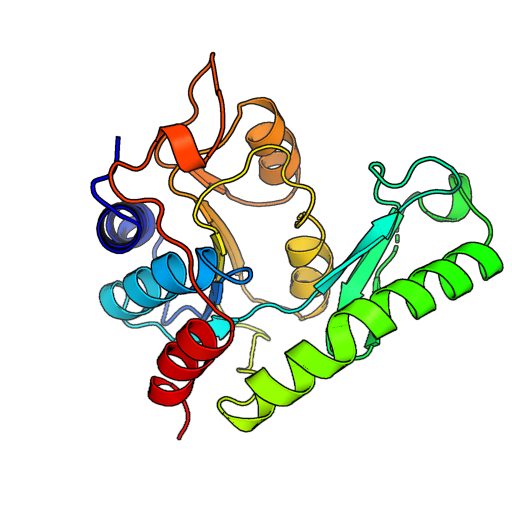A 1 69 ? 9.264 27.735 5.516 1.00 12.35 69 ALA A N 1
ATOM 499 C CA . ALA A 1 69 ? 8.483 28.790 4.872 1.00 13.33 69 ALA A CA 1
ATOM 500 C C . ALA A 1 69 ? 7.008 28.668 5.228 1.00 14.12 69 ALA A C 1
ATOM 501 O O . ALA A 1 69 ? 6.552 27.594 5.625 1.00 14.81 69 ALA A O 1
ATOM 503 N N . VAL A 1 70 ? 6.271 29.772 5.104 1.00 13.25 70 VAL A N 1
ATOM 504 C CA . VAL A 1 70 ? 4.832 29.768 5.368 1.00 13.49 70 VAL A CA 1
ATOM 505 C C . VAL A 1 70 ? 4.131 30.280 4.108 1.00 14.23 70 VAL A C 1
ATOM 506 O O . VAL A 1 70 ? 4.613 31.213 3.463 1.00 13.20 70 VAL A O 1
ATOM 510 N N . GLY A 1 71 ? 3.009 29.661 3.757 1.00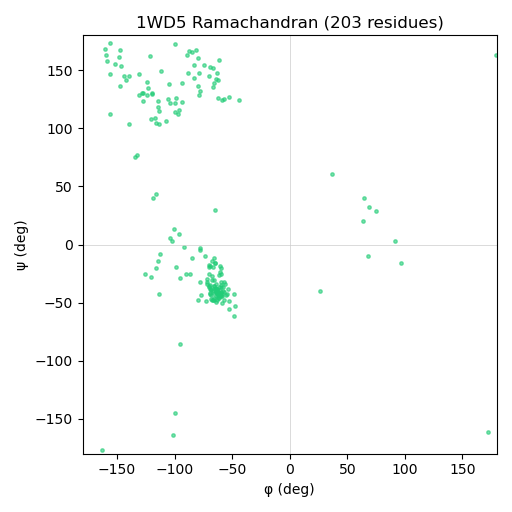 12.99 71 GLY A N 1
ATOM 511 C CA . GLY A 1 71 ? 2.267 30.075 2.581 1.00 14.02 71 GLY A CA 1
ATOM 512 C C . GLY A 1 71 ? 1.093 30.960 2.954 1.00 16.40 71 GLY A C 1
ATOM 513 O O . GLY A 1 71 ? 0.785 31.133 4.137 1.00 16.22 71 GLY A O 1
ATOM 514 N N . GLU A 1 72 ? 0.433 31.521 1.948 1.00 16.83 72 GLU A N 1
ATOM 515 C CA . GLU A 1 72 ? -0.707 32.400 2.177 1.00 17.31 72 GLU A CA 1
ATOM 516 C C . GLU A 1 72 ? -1.828 31.680 2.922 1.00 17.31 72 GLU A C 1
ATOM 517 O O . GLU A 1 72 ? -2.631 32.311 3.605 1.00 17.23 72 GLU A O 1
ATOM 523 N N . GLY A 1 73 ? -1.873 30.358 2.793 1.00 16.88 73 GLY A N 1
ATOM 524 C CA . GLY A 1 73 ? -2.904 29.584 3.460 1.00 16.66 73 GLY A CA 1
ATOM 525 C C . GLY A 1 73 ? -2.625 29.375 4.940 1.00 18.52 73 GLY A C 1
ATOM 526 O O . GLY A 1 73 ? -3.449 28.811 5.655 1.00 19.60 73 GLY A O 1
ATOM 527 N N . GLY A 1 74 ? -1.461 29.823 5.401 1.00 18.47 74 GLY A N 1
ATOM 528 C CA . GLY A 1 74 ? -1.122 29.674 6.805 1.00 18.68 74 GLY A CA 1
ATOM 529 C C . GLY A 1 74 ? -0.266 28.464 7.145 1.00 19.84 74 GLY A C 1
ATOM 530 O O . GLY A 1 74 ? 0.320 28.407 8.228 1.00 18.70 74 GLY A O 1
ATOM 531 N N . GLU A 1 75 ? -0.178 27.503 6.231 1.00 19.10 75 GLU A N 1
ATOM 532 C CA . GLU A 1 75 ? 0.608 26.297 6.480 1.00 21.10 75 GLU A CA 1
ATOM 533 C C . GLU A 1 75 ? 2.093 26.582 6.691 1.00 19.83 75 GLU A C 1
ATOM 534 O O . GLU A 1 75 ? 2.676 27.441 6.030 1.00 17.75 75 GLU A O 1
ATOM 540 N N . LEU A 1 76 ? 2.693 25.851 7.623 1.00 17.82 76 LEU A N 1
ATOM 541 C CA . LEU A 1 76 ? 4.113 25.983 7.920 1.00 18.13 76 LEU A CA 1
ATOM 542 C C . LEU A 1 76 ? 4.824 24.786 7.301 1.00 17.80 76 LEU A C 1
ATOM 543 O O . LEU A 1 76 ? 4.499 23.640 7.609 1.00 16.45 76 LEU A O 1
ATOM 548 N N . VAL A 1 77 ? 5.783 25.056 6.422 1.00 16.00 77 VAL A N 1
ATOM 549 C CA . VAL A 1 77 ? 6.539 23.997 5.762 1.00 16.30 77 VAL A CA 1
ATOM 550 C C . VAL A 1 77 ? 7.982 24.069 6.234 1.00 17.39 77 VAL A C 1
ATOM 551 O O . VAL A 1 77 ? 8.689 25.043 5.970 1.00 18.56 77 VAL A O 1
ATOM 555 N N . LEU A 1 78 ? 8.412 23.030 6.939 1.00 17.31 78 LEU A N 1
ATOM 556 C CA . LEU A 1 78 ? 9.757 22.982 7.489 1.00 16.89 78 LEU A CA 1
ATOM 557 C C . LEU A 1 78 ? 10.725 22.156 6.660 1.00 19.41 78 LEU A C 1
ATOM 558 O O . LEU A 1 78 ? 10.333 21.176 6.030 1.00 19.43 78 LEU A O 1
ATOM 571 N N . PRO A 1 80 ? 13.974 19.571 6.292 1.00 21.56 80 PRO A N 1
ATOM 572 C CA . PRO A 1 80 ? 14.359 18.381 7.064 1.00 21.87 80 PRO A CA 1
ATOM 573 C C . PRO A 1 80 ? 15.269 18.625 8.269 1.00 21.82 80 PRO A C 1
ATOM 574 O O . PRO A 1 80 ? 15.269 17.849 9.222 1.00 21.59 80 PRO A O 1
ATOM 578 N N . TYR A 1 81 ? 16.035 19.706 8.226 1.00 21.53 81 TYR A N 1
ATOM 579 C CA . TYR A 1 81 ? 16.973 20.020 9.293 1.00 20.11 8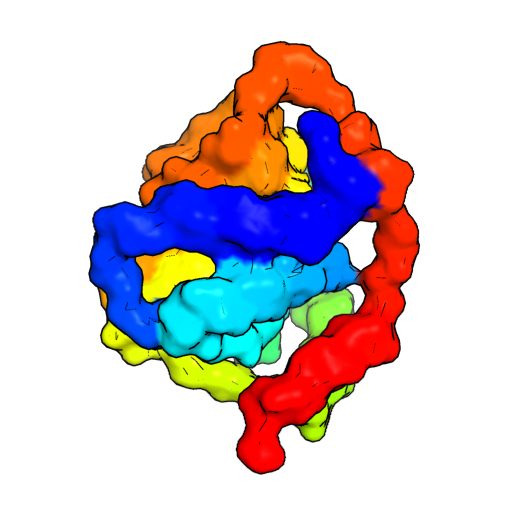1 TYR A CA 1
ATOM 580 C C . TYR A 1 81 ? 16.527 21.111 10.264 1.00 19.78 81 TYR A C 1
ATOM 581 O O . TYR A 1 81 ? 17.276 21.478 11.168 1.00 19.18 81 TYR A O 1
ATOM 590 N N . ALA A 1 82 ? 15.313 21.620 10.088 1.00 18.88 82 ALA A N 1
ATOM 591 C CA . ALA A 1 82 ? 14.804 22.689 10.944 1.00 17.43 82 ALA A CA 1
ATOM 592 C C . ALA A 1 82 ? 14.991 22.456 12.441 1.00 18.84 82 ALA A C 1
ATOM 593 O O . ALA A 1 82 ? 15.537 23.310 13.146 1.00 16.73 82 ALA A O 1
ATOM 595 N N . LEU A 1 83 ? 14.539 21.306 12.930 1.00 18.71 83 LEU A N 1
ATOM 596 C CA . LEU A 1 83 ? 14.651 21.013 14.356 1.00 20.13 83 LEU A CA 1
ATOM 597 C C . LEU A 1 83 ? 16.084 20.858 14.858 1.00 20.25 83 LEU A C 1
ATOM 598 O O . LEU A 1 83 ? 16.321 20.826 16.067 1.00 20.62 83 LEU A O 1
ATOM 603 N N . ARG A 1 84 ? 17.041 20.761 13.939 1.00 20.51 84 ARG A N 1
ATOM 604 C CA . ARG A 1 84 ? 18.438 20.627 14.338 1.00 19.64 84 ARG A CA 1
ATOM 605 C C . ARG A 1 84 ? 19.041 22.001 14.595 1.00 21.21 84 ARG A C 1
ATOM 606 O O . ARG A 1 84 ? 20.133 22.112 15.155 1.00 21.25 84 ARG A O 1
ATOM 614 N N . TYR A 1 85 ? 18.318 23.046 14.195 1.00 20.17 85 TYR A N 1
ATOM 615 C CA . TYR A 1 85 ? 18.779 24.420 14.392 1.00 21.01 85 TYR A CA 1
ATOM 616 C C . TYR A 1 85 ? 17.901 25.213 15.355 1.00 21.41 85 TYR A C 1
ATOM 617 O O . TYR A 1 85 ? 18.287 26.288 15.810 1.00 21.72 85 TYR A O 1
ATOM 626 N N . ALA A 1 86 ? 16.718 24.694 15.658 1.00 20.61 86 ALA A N 1
ATOM 627 C CA . ALA A 1 86 ? 15.807 25.403 16.544 1.00 21.40 86 ALA A CA 1
ATOM 628 C C . ALA A 1 86 ? 14.781 24.461 17.140 1.00 21.95 86 ALA A C 1
ATOM 629 O O . ALA A 1 86 ? 14.580 23.353 16.641 1.00 21.42 86 ALA A O 1
ATOM 631 N N . ASP A 1 87 ? 14.132 24.912 18.210 1.00 22.12 87 ASP A N 1
ATOM 632 C CA . ASP A 1 87 ? 13.104 24.119 18.864 1.00 23.17 87 ASP A CA 1
ATOM 633 C C . ASP A 1 87 ? 11.776 24.461 18.197 1.00 21.98 87 ASP A C 1
ATOM 634 O O . ASP A 1 87 ? 11.659 25.490 17.530 1.00 20.33 87 ASP A O 1
ATOM 639 N N . GLN A 1 88 ? 10.774 23.612 18.389 1.00 19.77 88 GLN A N 1
ATOM 640 C CA . GLN A 1 88 ? 9.474 23.827 17.772 1.00 20.47 88 GLN A CA 1
ATOM 641 C C . GLN A 1 88 ? 8.805 25.142 18.171 1.00 20.46 88 GLN A C 1
ATOM 642 O O . GLN A 1 88 ? 8.211 25.812 17.329 1.00 20.79 88 GLN A O 1
ATOM 648 N N . SER A 1 89 ? 8.896 25.519 19.442 1.00 19.47 89 SER A N 1
ATOM 649 C CA . SER A 1 89 ? 8.261 26.757 19.890 1.00 20.65 89 SER A CA 1
ATOM 650 C C . SER A 1 89 ? 8.814 27.984 19.162 1.00 19.73 89 SER A C 1
ATOM 651 O O . SER A 1 89 ? 8.060 28.901 18.834 1.00 20.53 89 SER A O 1
ATOM 654 N N . TYR A 1 90 ? 10.121 28.013 18.908 1.00 18.63 90 TYR A N 1
ATOM 655 C CA . TYR A 1 90 ? 10.702 29.143 18.184 1.00 18.36 90 TYR A CA 1
ATOM 656 C C . TYR A 1 90 ? 10.106 29.168 16.781 1.00 18.41 90 TYR A C 1
ATOM 657 O O . TYR A 1 90 ? 9.645 30.206 16.301 1.00 18.32 90 TYR A O 1
ATOM 666 N N . LEU A 1 91 ? 10.131 28.012 16.126 1.00 17.58 91 LEU A N 1
ATOM 667 C CA . LEU A 1 91 ? 9.597 27.891 14.778 1.00 16.70 91 LEU A CA 1
ATOM 668 C C . LEU A 1 91 ? 8.160 28.407 14.714 1.00 16.69 91 LEU A C 1
ATOM 669 O O . LEU A 1 91 ? 7.767 29.048 13.740 1.00 15.54 91 LEU A O 1
ATOM 674 N N . GLU A 1 92 ? 7.379 28.130 15.755 1.00 17.43 92 GLU A N 1
ATOM 675 C CA . GLU A 1 92 ? 5.993 28.582 15.797 1.00 18.06 92 GLU A CA 1
ATOM 676 C C . GLU A 1 92 ? 5.916 30.102 15.975 1.00 17.97 92 GLU A C 1
ATOM 677 O O . GLU A 1 92 ? 5.037 30.750 15.406 1.00 17.23 92 GLU A O 1
ATOM 683 N N . ARG A 1 93 ? 6.829 30.666 16.766 1.00 17.35 93 ARG A N 1
ATOM 684 C CA . ARG A 1 93 ? 6.847 32.110 16.988 1.00 17.60 93 ARG A CA 1
ATOM 685 C C . ARG A 1 93 ? 7.254 32.823 15.703 1.00 17.18 93 ARG A C 1
ATOM 686 O O . ARG A 1 93 ? 6.624 33.799 15.299 1.00 15.93 93 ARG A O 1
ATOM 694 N N . GLU A 1 94 ? 8.313 32.335 15.066 1.00 17.21 94 GLU A N 1
ATOM 695 C CA . GLU A 1 94 ? 8.793 32.934 13.826 1.00 17.16 94 GLU A CA 1
ATOM 696 C C . GLU A 1 94 ? 7.724 32.832 12.736 1.00 16.67 94 GLU A C 1
ATOM 697 O O . GLU A 1 94 ? 7.493 33.786 11.996 1.00 16.26 94 GLU A O 1
ATOM 703 N N . ALA A 1 95 ? 7.071 31.677 12.643 1.00 15.53 95 ALA A N 1
ATOM 704 C CA . ALA A 1 95 ? 6.030 31.481 11.641 1.00 15.43 95 ALA A CA 1
ATOM 705 C C . ALA A 1 95 ? 4.914 32.511 11.806 1.00 15.39 95 ALA A C 1
ATOM 706 O O . ALA A 1 95 ? 4.421 33.055 10.822 1.00 15.79 95 ALA A O 1
ATOM 708 N N . ALA A 1 96 ? 4.519 32.772 13.050 1.00 14.96 96 ALA A N 1
ATOM 709 C CA . ALA A 1 96 ? 3.460 33.742 13.331 1.00 15.88 96 ALA A CA 1
ATOM 710 C C . ALA A 1 96 ? 3.854 35.147 12.880 1.00 15.05 96 ALA A C 1
ATOM 711 O O . ALA A 1 96 ? 3.031 35.882 12.336 1.00 16.16 96 ALA A O 1
ATOM 713 N N . ARG A 1 97 ? 5.106 35.527 13.109 1.00 15.35 97 ARG A N 1
ATOM 714 C CA . ARG A 1 97 ? 5.566 36.849 12.692 1.00 15.36 97 ARG A CA 1
ATOM 715 C C . ARG A 1 97 ? 5.537 36.983 11.172 1.00 16.34 97 ARG A C 1
ATOM 716 O O . ARG A 1 97 ? 5.193 38.040 10.647 1.00 17.06 97 ARG A O 1
ATOM 724 N N . GLN A 1 98 ? 5.898 35.915 10.464 1.00 14.72 98 GLN A N 1
ATOM 725 C CA . GLN A 1 98 ? 5.896 35.952 9.006 1.00 14.43 98 GLN A CA 1
ATOM 726 C C . GLN A 1 98 ? 4.473 35.963 8.449 1.00 15.04 98 GLN A C 1
ATOM 727 O O . GLN A 1 98 ? 4.220 36.552 7.399 1.00 14.34 98 GLN A O 1
ATOM 733 N N . ARG A 1 99 ? 3.540 35.309 9.137 1.00 16.21 99 ARG A N 1
ATOM 734 C CA . ARG A 1 99 ? 2.155 35.306 8.669 1.00 16.76 99 ARG A CA 1
ATOM 735 C C . ARG A 1 99 ? 1.618 36.735 8.698 1.00 16.57 99 ARG A C 1
ATOM 736 O O . ARG A 1 99 ? 0.881 37.145 7.803 1.00 16.06 99 ARG A O 1
ATOM 744 N N . ASP A 1 100 ? 1.999 37.494 9.722 1.00 17.04 100 ASP A N 1
ATOM 745 C CA . ASP A 1 100 ? 1.549 38.879 9.849 1.00 18.15 100 ASP A CA 1
ATOM 746 C C . ASP A 1 100 ? 2.035 39.748 8.696 1.00 17.04 100 ASP A C 1
ATOM 747 O O . ASP A 1 100 ? 1.315 40.621 8.226 1.00 14.86 100 ASP A O 1
ATOM 752 N N . VAL A 1 101 ? 3.267 39.512 8.255 1.00 16.84 101 VAL A N 1
ATOM 753 C CA . VAL A 1 101 ? 3.860 40.283 7.161 1.00 16.99 101 VAL A CA 1
ATOM 754 C C . VAL A 1 101 ? 3.163 40.017 5.834 1.00 16.86 101 VAL A C 1
ATOM 755 O O . VAL A 1 101 ? 3.134 40.868 4.941 1.00 18.02 101 VAL A O 1
ATOM 759 N N . LEU A 1 102 ? 2.588 38.829 5.725 1.00 16.45 102 LEU A N 1
ATOM 760 C CA . LEU A 1 102 ? 1.928 38.393 4.504 1.00 16.42 102 LEU A CA 1
ATOM 761 C C . LEU A 1 102 ? 0.414 38.614 4.435 1.00 16.44 102 LEU A C 1
ATOM 762 O O . LEU A 1 102 ? -0.137 38.806 3.357 1.00 13.84 102 LEU A O 1
ATOM 767 N N . ARG A 1 103 ? -0.247 38.607 5.588 1.00 17.05 103 ARG A N 1
ATOM 768 C CA . ARG A 1 103 ? -1.702 38.709 5.647 1.00 18.77 103 ARG A CA 1
ATOM 769 C C . ARG A 1 103 ? -2.450 39.784 4.862 1.00 17.88 103 ARG A C 1
ATOM 770 O O . ARG A 1 103 ? -3.269 39.458 4.004 1.00 19.04 103 ARG A O 1
ATOM 778 N N . LYS A 1 104 ? -2.197 41.054 5.144 1.00 17.46 104 LYS A N 1
ATOM 779 C CA . LYS A 1 104 ? -2.925 42.108 4.445 1.00 18.65 104 LYS A CA 1
ATOM 780 C C . LYS A 1 104 ? -2.719 42.110 2.938 1.00 18.22 104 LYS A C 1
ATOM 781 O O . LYS A 1 104 ? -3.674 42.279 2.181 1.00 16.63 104 LYS A O 1
ATOM 787 N N . ARG A 1 105 ? -1.481 41.915 2.498 1.00 16.90 105 ARG A N 1
ATOM 788 C CA . ARG A 1 105 ? -1.197 41.910 1.069 1.00 16.35 105 ARG A CA 1
ATOM 789 C C . ARG A 1 105 ? -1.925 40.760 0.376 1.00 15.66 105 ARG A C 1
ATOM 790 O O . ARG A 1 105 ? -2.485 40.935 -0.704 1.00 14.71 105 ARG A O 1
ATOM 798 N N . ALA A 1 106 ? -1.929 39.590 1.004 1.00 15.71 106 ALA A N 1
ATOM 799 C CA . ALA A 1 106 ? -2.606 38.426 0.432 1.00 15.71 106 ALA A CA 1
ATOM 800 C C . ALA A 1 106 ? -4.117 38.657 0.323 1.00 15.75 106 ALA A C 1
ATOM 801 O O . ALA A 1 106 ? -4.743 38.240 -0.652 1.00 15.37 106 ALA A O 1
ATOM 803 N N . GLU A 1 107 ? -4.700 39.322 1.318 1.00 16.58 107 GLU A N 1
ATOM 804 C CA . GLU A 1 107 ? -6.137 39.587 1.297 1.00 18.04 107 GLU A CA 1
ATOM 805 C C . GLU A 1 107 ? -6.524 40.492 0.135 1.00 17.81 107 GLU A C 1
ATOM 806 O O . GLU A 1 107 ? -7.508 40.230 -0.555 1.00 14.99 107 GLU A O 1
ATOM 812 N N . ARG A 1 108 ? -5.758 41.555 -0.093 1.00 17.61 108 ARG A N 1
ATOM 813 C CA . ARG A 1 108 ? -6.101 42.454 -1.187 1.00 19.33 108 ARG A CA 1
ATOM 814 C C . ARG A 1 108 ? -5.882 41.839 -2.560 1.00 17.40 108 ARG A C 1
ATOM 815 O O . ARG A 1 108 ? -6.656 42.097 -3.478 1.00 16.00 108 ARG A O 1
ATOM 823 N N . TYR A 1 109 ? -4.843 41.025 -2.714 1.00 16.34 109 TYR A N 1
ATOM 824 C CA . TYR A 1 109 ? -4.603 40.387 -4.006 1.00 14.55 109 TYR A CA 1
ATOM 825 C C . TYR A 1 109 ? -5.702 39.353 -4.278 1.00 14.98 109 TYR A C 1
ATOM 826 O O . TYR A 1 109 ? -6.216 39.258 -5.394 1.00 15.26 109 TYR A O 1
ATOM 835 N N . ARG A 1 110 ? -6.066 38.583 -3.257 1.00 14.02 110 ARG A N 1
ATOM 836 C CA . ARG A 1 110 ? -7.089 37.555 -3.425 1.00 15.87 110 ARG A CA 1
ATOM 837 C C . ARG A 1 110 ? -8.476 38.131 -3.652 1.00 17.52 110 ARG A C 1
ATOM 838 O O . ARG A 1 110 ? -9.363 37.441 -4.149 1.00 18.29 110 ARG A O 1
ATOM 846 N N . ARG A 1 111 ? -8.667 39.396 -3.294 1.00 18.09 111 ARG A N 1
ATOM 847 C CA . ARG A 1 111 ? -9.957 40.031 -3.504 1.00 19.94 111 ARG A CA 1
ATOM 848 C C . ARG A 1 111 ? -10.182 40.284 -4.997 1.00 20.31 111 ARG A C 1
ATOM 849 O O . ARG A 1 111 ? -11.320 40.276 -5.465 1.00 20.95 111 ARG A O 1
ATOM 857 N N . VAL A 1 112 ? -9.099 40.498 -5.743 1.00 19.09 112 VAL A N 1
ATOM 858 C CA . VAL A 1 112 ? -9.205 40.750 -7.180 1.00 19.27 112 VAL A CA 1
ATOM 859 C C . VAL A 1 112 ? -8.942 39.522 -8.057 1.00 20.05 112 VAL A C 1
ATOM 860 O O . VAL A 1 112 ? -9.331 39.501 -9.222 1.00 20.69 112 VAL A O 1
ATOM 864 N N . ARG A 1 113 ? -8.274 38.506 -7.509 1.00 22.03 113 ARG A N 1
ATOM 865 C CA . ARG A 1 113 ? -7.994 37.278 -8.262 1.00 20.72 113 ARG A CA 1
ATOM 866 C C . ARG A 1 113 ? -7.773 36.117 -7.291 1.00 21.20 113 ARG A C 1
ATOM 867 O O . ARG A 1 113 ? -6.794 36.092 -6.544 1.00 21.06 113 ARG A O 1
ATOM 875 N N . PRO A 1 114 ? -8.705 35.145 -7.281 1.00 21.36 114 PRO A N 1
ATOM 876 C CA . PRO A 1 114 ? -8.639 33.972 -6.404 1.00 20.52 114 PRO A CA 1
ATOM 877 C C . PRO A 1 114 ? -7.476 33.059 -6.749 1.00 20.45 114 PRO A C 1
ATOM 878 O O . PRO A 1 114 ? -7.041 33.005 -7.899 1.00 20.73 114 PRO A O 1
ATOM 882 N N . LYS A 1 115 ? -6.973 32.343 -5.750 1.00 19.26 115 LYS A N 1
ATOM 883 C CA . LYS A 1 115 ? -5.852 31.439 -5.965 1.00 19.46 115 LYS A CA 1
ATOM 884 C C . LYS A 1 115 ? -6.182 30.378 -7.006 1.00 20.02 115 LYS A C 1
ATOM 885 O O . LYS A 1 115 ? -7.164 29.646 -6.870 1.00 21.32 115 LYS A O 1
ATOM 891 N N . ALA A 1 116 ? -5.360 30.298 -8.048 1.00 18.82 116 ALA A N 1
ATOM 892 C CA . ALA A 1 116 ? -5.567 29.316 -9.105 1.00 19.71 116 ALA A CA 1
ATOM 893 C C . ALA A 1 116 ? -5.065 27.958 -8.631 1.00 19.76 116 ALA A C 1
ATOM 894 O O . ALA A 1 116 ? -4.109 27.879 -7.861 1.00 19.19 116 ALA A O 1
ATOM 896 N N . ALA A 1 117 ? -5.717 26.893 -9.090 1.00 20.89 117 ALA A N 1
ATOM 897 C CA . ALA A 1 117 ? -5.332 25.538 -8.713 1.00 22.60 117 ALA A CA 1
ATOM 898 C C . ALA A 1 117 ? -3.928 25.236 -9.223 1.00 23.02 117 ALA A C 1
ATOM 899 O O . ALA A 1 117 ? -3.521 25.734 -10.275 1.00 24.55 117 ALA A O 1
ATOM 901 N N . ARG A 1 118 ? -3.187 24.424 -8.475 1.00 23.07 118 ARG A N 1
ATOM 902 C CA . ARG A 1 118 ? -1.825 24.062 -8.855 1.00 23.76 118 ARG A CA 1
ATOM 903 C C . ARG A 1 118 ? -1.621 22.551 -8.907 1.00 24.59 118 ARG A C 1
ATOM 904 O O . AR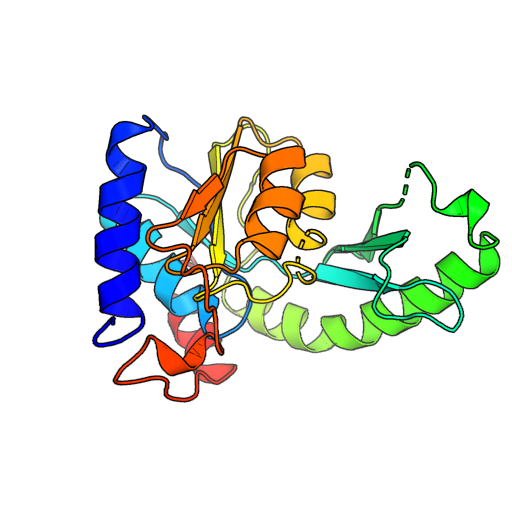G A 1 118 ? -0.749 22.054 -9.621 1.00 23.89 118 ARG A O 1
ATOM 912 N N . LYS A 1 119 ? -2.438 21.828 -8.148 1.00 24.70 119 LYS A N 1
ATOM 913 C CA . LYS A 1 119 ? -2.355 20.376 -8.086 1.00 25.61 119 LYS A CA 1
ATOM 914 C C . LYS A 1 119 ? -2.396 19.704 -9.453 1.00 24.77 119 LYS A C 1
ATOM 915 O O . LYS A 1 119 ? -3.305 19.942 -10.249 1.00 23.36 119 LYS A O 1
ATOM 921 N N . GLY A 1 120 ? -1.403 18.857 -9.712 1.00 24.05 120 GLY A N 1
ATOM 922 C CA . GLY A 1 120 ? -1.342 18.139 -10.975 1.00 24.11 120 GLY A CA 1
ATOM 923 C C . GLY A 1 120 ? -1.172 18.986 -12.227 1.00 24.43 120 GLY A C 1
ATOM 924 O O . GLY A 1 120 ? -1.479 18.533 -13.329 1.00 23.46 120 GLY A O 1
ATOM 925 N N . ARG A 1 121 ? -0.686 20.212 -12.080 1.00 23.42 121 ARG A N 1
ATOM 926 C CA . ARG A 1 121 ? -0.492 21.063 -13.246 1.00 23.79 121 ARG A CA 1
ATOM 927 C C . ARG A 1 121 ? 0.964 21.470 -13.348 1.00 22.39 121 ARG A C 1
ATOM 928 O O . ARG A 1 121 ? 1.712 21.351 -12.380 1.00 20.97 121 ARG A O 1
ATOM 936 N N . ASP A 1 122 ? 1.373 21.925 -14.528 1.00 21.40 122 ASP A N 1
ATOM 937 C CA . ASP A 1 122 ? 2.746 22.369 -14.713 1.00 20.15 122 ASP A CA 1
ATOM 938 C C . ASP A 1 122 ? 2.816 23.771 -14.120 1.00 18.92 122 ASP A C 1
ATOM 939 O O . ASP A 1 122 ? 1.999 24.630 -14.448 1.00 17.94 122 ASP A O 1
ATOM 944 N N . VAL A 1 123 ? 3.788 23.993 -13.242 1.00 17.11 123 VAL A N 1
ATOM 945 C CA . VAL A 1 123 ? 3.947 25.285 -12.590 1.00 16.46 123 VAL A CA 1
ATOM 946 C C . VAL A 1 123 ? 5.301 25.926 -12.876 1.00 16.85 123 VAL A C 1
ATOM 947 O O . VAL A 1 123 ? 6.348 25.283 -12.741 1.00 15.76 123 VAL A O 1
ATOM 951 N N . VAL A 1 124 ? 5.267 27.195 -13.274 1.00 14.32 124 VAL A N 1
ATOM 952 C CA . VAL A 1 124 ? 6.475 27.962 -13.565 1.00 12.98 124 VAL A CA 1
ATOM 953 C C . VAL A 1 124 ? 6.603 29.096 -12.542 1.00 13.93 124 VAL A C 1
ATOM 954 O O . VAL A 1 124 ? 5.688 29.904 -12.389 1.00 15.60 124 VAL A O 1
ATOM 958 N N . LEU A 1 125 ? 7.727 29.142 -11.833 1.00 13.74 125 LEU A N 1
ATOM 959 C CA . LEU A 1 125 ? 7.974 30.187 -10.842 1.00 13.32 125 LEU A CA 1
ATOM 960 C C . LEU A 1 125 ? 8.853 31.250 -11.481 1.00 14.08 125 LEU A C 1
ATOM 961 O O . LEU A 1 125 ? 9.930 30.942 -11.991 1.00 14.02 125 LEU A O 1
ATOM 966 N N . VAL A 1 126 ? 8.404 32.502 -11.430 1.00 13.15 126 VAL A N 1
ATOM 967 C CA . VAL A 1 126 ? 9.129 33.604 -12.057 1.00 12.80 126 VAL A CA 1
ATOM 968 C C . VAL A 1 126 ? 9.352 34.843 -11.187 1.00 13.79 126 VAL A C 1
ATOM 969 O O . VAL A 1 126 ? 8.520 35.188 -10.353 1.00 14.48 126 VAL A O 1
ATOM 973 N N . ASP A 1 127 ? 10.486 35.507 -11.403 1.00 14.13 127 ASP A N 1
ATOM 974 C CA . ASP A 1 127 ? 10.817 36.762 -10.722 1.00 13.97 127 ASP A CA 1
ATOM 975 C C . ASP A 1 127 ? 11.655 37.521 -11.746 1.00 13.81 127 ASP A C 1
ATOM 976 O O . ASP A 1 127 ? 12.163 36.910 -12.686 1.00 13.22 127 ASP A O 1
ATOM 981 N N . ASP A 1 128 ? 11.799 38.836 -11.593 1.00 14.18 128 ASP A N 1
ATOM 982 C CA . ASP A 1 128 ? 12.589 39.594 -12.563 1.00 13.18 128 ASP A CA 1
ATOM 983 C C . ASP A 1 128 ? 14.086 39.369 -12.416 1.00 13.83 128 ASP A C 1
ATOM 984 O O . ASP A 1 128 ? 14.863 39.774 -13.278 1.00 12.46 128 ASP A O 1
ATOM 989 N N . GLY A 1 129 ? 14.484 38.710 -11.330 1.00 15.64 129 GLY A N 1
ATOM 990 C CA . GLY A 1 129 ? 15.891 38.422 -11.103 1.00 15.70 129 GLY A CA 1
ATOM 991 C C . GLY A 1 129 ? 16.096 37.683 -9.788 1.00 18.82 129 GLY A C 1
ATOM 992 O O . GLY A 1 129 ? 15.199 37.664 -8.943 1.00 17.86 129 GLY A O 1
ATOM 993 N N . VAL A 1 130 ? 17.262 37.065 -9.610 1.00 18.44 130 VAL A N 1
ATOM 994 C CA . VAL A 1 130 ? 17.546 36.343 -8.374 1.00 20.03 130 VAL A CA 1
ATOM 995 C C . VAL A 1 130 ? 18.979 36.564 -7.892 1.00 19.00 130 VAL A C 1
ATOM 996 O O . VAL A 1 130 ? 19.924 35.978 -8.422 1.00 17.77 130 VAL A O 1
ATOM 1000 N N . ALA A 1 131 ? 19.132 37.399 -6.871 1.00 18.40 131 ALA A N 1
ATOM 1001 C CA . ALA A 1 131 ? 20.448 37.695 -6.322 1.00 20.71 131 ALA A CA 1
ATOM 1002 C C . ALA A 1 131 ? 20.941 36.595 -5.382 1.00 20.86 131 ALA A C 1
ATOM 1003 O O . ALA A 1 131 ? 22.081 36.140 -5.494 1.00 20.17 131 ALA A O 1
ATOM 1005 N N . THR A 1 132 ? 20.084 36.166 -4.459 1.00 21.29 132 THR A N 1
ATOM 1006 C CA . THR A 1 132 ? 20.463 35.127 -3.505 1.00 21.31 132 THR A CA 1
ATOM 1007 C C . THR A 1 132 ? 19.564 33.900 -3.582 1.00 21.31 132 THR A C 1
ATOM 1008 O O . THR A 1 132 ? 19.994 32.794 -3.255 1.00 21.17 132 THR A O 1
ATOM 1012 N N . GLY A 1 133 ? 18.314 34.102 -3.991 1.00 19.27 133 GLY A N 1
ATOM 1013 C CA . GLY A 1 133 ? 17.383 32.992 -4.108 1.00 18.16 133 GLY A CA 1
ATOM 1014 C C . GLY A 1 133 ? 16.552 32.713 -2.866 1.00 18.00 133 GLY A C 1
ATOM 1015 O O . GLY A 1 133 ? 15.770 31.761 -2.834 1.00 17.89 133 GLY A O 1
ATOM 1016 N N . ALA A 1 134 ? 16.708 33.541 -1.842 1.00 17.51 134 ALA A N 1
ATOM 1017 C CA . ALA A 1 134 ? 15.970 33.352 -0.594 1.00 17.30 134 ALA A CA 1
ATOM 1018 C C . ALA A 1 134 ? 14.458 33.233 -0.791 1.00 16.73 134 ALA A C 1
ATOM 1019 O O . ALA A 1 134 ? 13.846 32.256 -0.362 1.00 16.07 134 ALA A O 1
ATOM 1021 N N . SER A 1 135 ? 13.855 34.228 -1.433 1.00 15.39 135 SER A N 1
ATOM 1022 C CA . SER A 1 135 ? 12.416 34.197 -1.647 1.00 15.33 135 SER A CA 1
ATOM 1023 C C . SER A 1 135 ? 11.993 33.055 -2.568 1.00 14.44 135 SER A C 1
ATOM 1024 O O . SER A 1 135 ? 10.980 32.399 -2.320 1.00 13.66 135 SER A O 1
ATOM 1035 N N . GLU A 1 137 ? 13.409 30.157 -2.975 1.00 16.25 137 GLU A N 1
ATOM 1036 C CA . GLU A 1 137 ? 13.485 28.883 -2.261 1.00 17.73 137 GLU A CA 1
ATOM 1037 C C . GLU A 1 137 ? 12.251 28.698 -1.386 1.00 17.40 137 GLU A C 1
ATOM 1038 O O . GLU A 1 137 ? 11.711 27.597 -1.284 1.00 16.56 137 GLU A O 1
ATOM 1044 N N . ALA A 1 138 ? 11.801 29.775 -0.753 1.00 16.35 138 ALA A N 1
ATOM 1045 C CA . ALA A 1 138 ? 10.6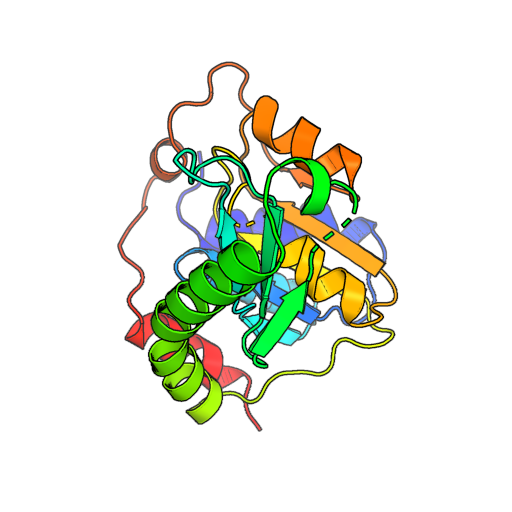14 29.697 0.085 1.00 15.92 138 ALA A CA 1
ATOM 1046 C C . ALA A 1 138 ? 9.422 29.359 -0.800 1.00 15.52 138 ALA A C 1
ATOM 1047 O O . ALA A 1 138 ? 8.561 28.560 -0.424 1.00 14.90 138 ALA A O 1
ATOM 1049 N N . ALA A 1 139 ? 9.375 29.971 -1.982 1.00 16.13 139 ALA A N 1
ATOM 1050 C CA . ALA A 1 139 ? 8.281 29.721 -2.916 1.00 15.34 139 ALA A CA 1
ATOM 1051 C C . ALA A 1 139 ? 8.262 28.249 -3.307 1.00 15.03 139 ALA A C 1
ATOM 1052 O O . ALA A 1 139 ? 7.203 27.628 -3.358 1.00 14.66 139 ALA A O 1
ATOM 1054 N N . LEU A 1 140 ? 9.439 27.698 -3.589 1.00 15.79 140 LEU A N 1
ATOM 1055 C CA . LEU A 1 140 ? 9.550 26.294 -3.969 1.00 16.11 140 LEU A CA 1
ATOM 1056 C C . LEU A 1 140 ? 9.055 25.379 -2.857 1.00 15.63 140 LEU A C 1
ATOM 1057 O O . LEU A 1 140 ? 8.300 24.440 -3.103 1.00 16.77 140 LEU A O 1
ATOM 1062 N N . SER A 1 141 ? 9.482 25.654 -1.629 1.00 15.77 141 SER A N 1
ATOM 1063 C CA . SER A 1 141 ? 9.081 24.834 -0.493 1.00 15.88 141 SER A CA 1
ATOM 1064 C C . SER A 1 141 ? 7.570 24.724 -0.360 1.00 16.55 141 SER A C 1
ATOM 1065 O O . SER A 1 141 ? 7.048 23.638 -0.118 1.00 17.43 141 SER A O 1
ATOM 1068 N N . VAL A 1 142 ? 6.866 25.842 -0.520 1.00 16.67 142 VAL A N 1
ATOM 1069 C CA . VAL A 1 142 ? 5.411 25.834 -0.406 1.00 14.74 142 VAL A CA 1
ATOM 1070 C C . VAL A 1 142 ? 4.759 25.166 -1.614 1.00 15.60 142 VAL A C 1
ATOM 1071 O O . VAL A 1 142 ? 3.899 24.300 -1.462 1.00 15.45 142 VAL A O 1
ATOM 1075 N N . VAL A 1 143 ? 5.174 25.566 -2.812 1.00 14.39 143 VAL A N 1
ATOM 1076 C CA . VAL A 1 143 ? 4.613 25.001 -4.030 1.00 15.68 143 VAL A CA 1
ATOM 1077 C C . VAL A 1 143 ? 4.771 23.481 -4.124 1.00 16.67 143 VAL A C 1
ATOM 1078 O O . VAL A 1 143 ? 3.857 22.794 -4.569 1.00 16.81 143 VAL A O 1
ATOM 1082 N N . PHE A 1 144 ? 5.922 22.957 -3.711 1.00 16.97 144 PHE A N 1
ATOM 1083 C CA . PHE A 1 144 ? 6.155 21.511 -3.756 1.00 18.64 144 PHE A CA 1
ATOM 1084 C C . PHE A 1 144 ? 5.149 20.728 -2.918 1.00 19.77 144 PHE A C 1
ATOM 1085 O O . PHE A 1 144 ? 4.796 19.602 -3.254 1.00 19.70 144 PHE A O 1
ATOM 1093 N N . GLN A 1 145 ? 4.689 21.321 -1.825 1.00 20.99 145 GLN A N 1
ATOM 1094 C CA . GLN A 1 145 ? 3.721 20.651 -0.967 1.00 24.83 145 GLN A CA 1
ATOM 1095 C C . GLN A 1 145 ? 2.316 20.706 -1.556 1.00 25.53 145 GLN A C 1
ATOM 1096 O O . GLN A 1 145 ? 1.384 20.133 -0.995 1.00 25.60 145 GLN A O 1
ATOM 1102 N N . GLU A 1 146 ? 2.160 21.386 -2.689 1.00 25.63 146 GLU A N 1
ATOM 1103 C CA . GLU A 1 146 ? 0.842 21.517 -3.301 1.00 26.07 146 GLU A CA 1
ATOM 1104 C C . GLU A 1 146 ? 0.540 20.507 -4.401 1.00 25.45 146 GLU A C 1
ATOM 1105 O O . GLU A 1 146 ? -0.468 20.619 -5.097 1.00 26.92 146 GLU A O 1
ATOM 1111 N N . GLY A 1 147 ? 1.411 19.515 -4.548 1.00 23.91 147 GLY A N 1
ATOM 1112 C CA . GLY A 1 147 ? 1.203 18.481 -5.546 1.00 22.47 147 GLY A CA 1
ATOM 1113 C C . GLY A 1 147 ? 1.220 18.871 -7.015 1.00 21.67 147 GLY A C 1
ATOM 1114 O O . GLY A 1 147 ? 0.405 18.366 -7.785 1.00 21.76 147 GLY A O 1
ATOM 1115 N N . PRO A 1 148 ? 2.121 19.765 -7.447 1.00 20.24 148 PRO A N 1
ATOM 1116 C CA . PRO A 1 148 ? 2.135 20.127 -8.865 1.00 20.47 148 PRO A CA 1
ATOM 1117 C C . PRO A 1 148 ? 2.735 18.984 -9.681 1.00 21.46 148 PRO A C 1
ATOM 1118 O O . PRO A 1 148 ? 3.521 18.190 -9.161 1.00 19.66 148 PRO A O 1
ATOM 1122 N N . ARG A 1 149 ? 2.356 18.898 -10.952 1.00 21.70 149 ARG A N 1
ATOM 1123 C CA . ARG A 1 149 ? 2.866 17.849 -11.831 1.00 23.03 149 ARG A CA 1
ATOM 1124 C C . ARG A 1 149 ? 4.339 18.084 -12.130 1.00 22.40 149 ARG A C 1
ATOM 1125 O O . ARG A 1 149 ? 5.134 17.144 -12.193 1.00 22.61 149 ARG A O 1
ATOM 1133 N N . ARG A 1 150 ? 4.698 19.349 -12.302 1.00 20.70 150 ARG A N 1
ATOM 1134 C CA . ARG A 1 150 ? 6.068 19.717 -12.616 1.00 19.81 150 ARG A CA 1
ATOM 1135 C C . ARG A 1 150 ? 6.322 21.157 -12.181 1.00 20.14 150 ARG A C 1
ATOM 1136 O O . ARG A 1 150 ? 5.419 21.998 -12.223 1.00 18.33 150 ARG A O 1
ATOM 1144 N N . VAL A 1 151 ? 7.550 21.436 -11.758 1.00 18.80 151 VAL A N 1
ATOM 1145 C CA . VAL A 1 151 ? 7.914 22.777 -11.325 1.00 17.71 151 VAL A CA 1
ATOM 1146 C C . VAL A 1 151 ? 9.180 23.235 -12.041 1.00 19.03 151 VAL A C 1
ATOM 1147 O O . VAL A 1 151 ? 10.176 22.505 -12.103 1.00 18.36 151 VAL A O 1
ATOM 1151 N N . VAL A 1 152 ? 9.128 24.441 -12.596 1.00 17.51 152 VAL A N 1
ATOM 1152 C CA . VAL A 1 152 ? 10.268 25.013 -13.298 1.00 15.78 152 VAL A CA 1
ATOM 1153 C C . VAL A 1 152 ? 10.515 26.425 -12.804 1.00 15.63 152 VAL A C 1
ATOM 1154 O O . VAL A 1 152 ? 9.593 27.242 -12.754 1.00 17.11 152 VAL A O 1
ATOM 1158 N N . VAL A 1 153 ? 11.755 26.710 -12.427 1.00 15.00 153 VAL A N 1
ATOM 1159 C CA . VAL A 1 153 ? 12.121 28.047 -11.978 1.00 13.28 153 VAL A CA 1
ATOM 1160 C C . VAL A 1 153 ? 12.646 28.785 -13.205 1.00 14.60 153 VAL A C 1
ATOM 1161 O O . VAL A 1 153 ? 13.591 28.327 -13.849 1.00 14.16 153 VAL A O 1
ATOM 1165 N N . ALA A 1 154 ? 12.038 29.922 -13.531 1.00 13.88 154 ALA A N 1
ATOM 1166 C CA . ALA A 1 154 ? 12.460 30.689 -14.697 1.00 13.37 154 ALA A CA 1
ATOM 1167 C C . ALA A 1 154 ? 12.746 32.144 -14.337 1.00 13.61 154 ALA A C 1
ATOM 1168 O O . ALA A 1 154 ? 11.878 32.845 -13.809 1.00 13.68 154 ALA A O 1
ATOM 1170 N N . VAL A 1 155 ? 13.963 32.594 -14.636 1.00 11.96 155 VAL A N 1
ATOM 1171 C CA . VAL A 1 155 ? 14.373 33.960 -14.324 1.00 13.83 155 VAL A CA 1
ATOM 1172 C C . VAL A 1 155 ? 15.262 34.581 -15.401 1.00 13.58 155 VAL A C 1
ATOM 1173 O O . VAL A 1 155 ? 16.111 33.911 -15.982 1.00 15.23 155 VAL A O 1
ATOM 1177 N N . PRO A 1 156 ? 15.076 35.879 -15.675 1.00 13.71 156 PRO A N 1
ATOM 1178 C CA . PRO A 1 156 ? 15.869 36.591 -16.681 1.00 14.90 156 PRO A CA 1
ATOM 1179 C C . PRO A 1 156 ? 17.360 36.624 -16.338 1.00 14.88 156 PRO A C 1
ATOM 1180 O O . PRO A 1 156 ? 18.202 36.405 -17.202 1.00 15.89 156 PRO A O 1
ATOM 1184 N N . VAL A 1 157 ? 17.684 36.904 -15.079 1.00 15.87 157 VAL A N 1
ATOM 1185 C CA . VAL A 1 157 ? 19.080 36.965 -14.655 1.00 15.18 157 VAL A CA 1
ATOM 1186 C C . VAL A 1 157 ? 19.263 36.427 -13.241 1.00 16.18 157 VAL A C 1
ATOM 1187 O O . VAL A 1 157 ? 18.396 36.598 -12.388 1.00 15.43 157 VAL A O 1
ATOM 1191 N N . ALA A 1 158 ? 20.395 35.773 -12.994 1.00 16.89 158 ALA A N 1
ATOM 1192 C CA . ALA A 1 158 ? 20.669 35.205 -11.677 1.00 18.20 158 ALA A CA 1
ATOM 1193 C C . ALA A 1 158 ? 22.162 35.130 -11.363 1.00 18.65 158 ALA A C 1
ATOM 1194 O O . ALA A 1 158 ? 22.997 35.081 -12.268 1.00 19.18 158 ALA A O 1
ATOM 1196 N N . SER A 1 159 ? 22.493 35.119 -10.075 1.00 17.73 159 SER A N 1
ATOM 1197 C CA . SER A 1 159 ? 23.885 35.024 -9.660 1.00 19.44 159 SER A CA 1
ATOM 1198 C C . SER A 1 159 ? 24.267 33.553 -9.679 1.00 19.33 159 SER A C 1
ATOM 1199 O O . SER A 1 159 ? 23.409 32.684 -9.552 1.00 20.70 159 SER A O 1
ATOM 1202 N N . PRO A 1 160 ? 25.560 33.250 -9.851 1.00 21.60 160 PRO A N 1
ATOM 1203 C CA . PRO A 1 160 ? 25.990 31.849 -9.871 1.00 21.32 160 PRO A CA 1
ATOM 1204 C C . PRO A 1 160 ? 25.530 31.117 -8.610 1.00 21.85 160 PRO A C 1
ATOM 1205 O O . PRO A 1 160 ? 25.047 29.987 -8.668 1.00 22.60 160 PRO A O 1
ATOM 1209 N N . GLU A 1 161 ? 25.673 31.784 -7.472 1.00 22.82 161 GLU A N 1
ATOM 1210 C CA . GLU A 1 161 ? 25.291 31.217 -6.182 1.00 23.62 161 GLU A CA 1
ATOM 1211 C C . GLU A 1 161 ? 23.814 30.834 -6.142 1.00 21.84 161 GLU A C 1
ATOM 1212 O O . GLU A 1 161 ? 23.460 29.724 -5.750 1.00 21.07 161 GLU A O 1
ATOM 1218 N N . ALA A 1 162 ? 22.957 31.767 -6.544 1.00 20.04 162 ALA A N 1
ATOM 1219 C CA . ALA A 1 162 ? 21.518 31.533 -6.548 1.00 18.15 162 ALA A CA 1
ATOM 1220 C C . ALA A 1 162 ? 21.158 30.335 -7.420 1.00 17.06 162 ALA A C 1
ATOM 1221 O O . ALA A 1 162 ? 20.352 29.489 -7.034 1.00 16.83 162 ALA A O 1
ATOM 1223 N N . VAL A 1 163 ? 21.758 30.265 -8.601 1.00 17.23 163 VAL A N 1
ATOM 1224 C CA . VAL A 1 163 ? 21.486 29.165 -9.513 1.00 18.70 163 VAL A CA 1
ATOM 1225 C C . VAL A 1 163 ? 21.776 27.816 -8.867 1.00 19.78 163 VAL A C 1
ATOM 1226 O O . VAL A 1 163 ? 20.959 26.899 -8.931 1.00 18.22 163 VAL A O 1
ATOM 1230 N N . GLU A 1 164 ? 22.939 27.695 -8.236 1.00 21.68 164 GLU A N 1
ATOM 1231 C CA . GLU A 1 164 ? 23.305 26.440 -7.594 1.00 23.82 164 GLU A CA 1
ATOM 1232 C C . GLU A 1 164 ? 22.294 26.048 -6.518 1.00 23.01 164 GLU A C 1
ATOM 1233 O O . GLU A 1 164 ? 21.890 24.889 -6.431 1.00 21.94 164 GLU A O 1
ATOM 1239 N N . ARG A 1 165 ? 21.880 27.009 -5.701 1.00 22.70 165 ARG A N 1
ATOM 1240 C CA . ARG A 1 165 ? 20.913 26.719 -4.644 1.00 23.01 165 ARG A CA 1
ATOM 1241 C C . ARG A 1 165 ? 19.589 26.214 -5.209 1.00 20.72 165 ARG A C 1
ATOM 1242 O O . ARG A 1 165 ? 19.004 25.264 -4.690 1.00 20.16 165 ARG A O 1
ATOM 1250 N N . LEU A 1 166 ? 19.118 26.853 -6.274 1.00 19.76 166 LEU A N 1
ATOM 1251 C CA . LEU A 1 166 ? 17.851 26.476 -6.886 1.00 18.73 166 LEU A CA 1
ATOM 1252 C C . LEU A 1 166 ? 17.939 25.222 -7.742 1.00 18.10 166 LEU A C 1
ATOM 1253 O O . LEU A 1 166 ? 17.065 24.356 -7.682 1.00 17.49 166 LEU A O 1
ATOM 1258 N N . LYS A 1 167 ? 18.994 25.128 -8.544 1.00 18.21 167 LYS A N 1
ATOM 1259 C CA . LYS A 1 167 ? 19.182 23.979 -9.421 1.00 17.97 167 LYS A CA 1
ATOM 1260 C C . LYS A 1 167 ? 19.281 22.684 -8.606 1.00 18.50 167 LYS A C 1
ATOM 1261 O O . LYS A 1 167 ? 18.999 21.594 -9.106 1.00 18.34 167 LYS A O 1
ATOM 1267 N N . ALA A 1 168 ? 19.664 22.812 -7.341 1.00 17.78 168 ALA A N 1
ATOM 1268 C CA . ALA A 1 168 ? 19.780 21.657 -6.465 1.00 18.29 168 ALA A CA 1
ATOM 1269 C C . ALA A 1 168 ? 18.395 21.115 -6.135 1.00 18.28 168 ALA A C 1
ATOM 1270 O O . ALA A 1 168 ? 18.251 19.959 -5.741 1.00 18.12 168 ALA A O 1
ATOM 1272 N N . ARG A 1 169 ? 17.374 21.944 -6.321 1.00 17.54 169 ARG A N 1
ATOM 1273 C CA . ARG A 1 169 ? 16.009 21.544 -5.996 1.00 17.62 169 ARG A CA 1
ATOM 1274 C C . ARG A 1 169 ? 15.024 21.462 -7.164 1.00 17.81 169 ARG A C 1
ATOM 1275 O O . ARG A 1 169 ? 13.995 20.794 -7.063 1.00 15.95 169 ARG A O 1
ATOM 1283 N N . ALA A 1 170 ? 15.320 22.133 -8.271 1.00 16.40 170 ALA A N 1
ATOM 1284 C CA . ALA A 1 170 ? 14.399 22.095 -9.399 1.00 16.40 170 ALA A CA 1
ATOM 1285 C C . ALA A 1 170 ? 15.050 22.477 -10.708 1.00 15.23 170 ALA A C 1
ATOM 1286 O O . ALA A 1 170 ? 16.170 22.977 -10.733 1.00 15.59 170 ALA A O 1
ATOM 1288 N N . GLU A 1 171 ? 14.338 22.232 -11.800 1.00 17.79 171 GLU A N 1
ATOM 1289 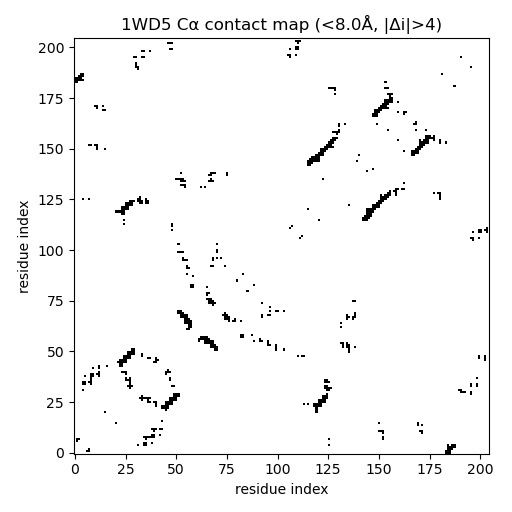C CA . GLU A 1 171 ? 14.843 22.598 -13.110 1.00 18.99 171 GLU A CA 1
ATOM 1290 C C . GLU A 1 171 ? 14.874 24.121 -13.114 1.00 18.61 171 GLU A C 1
ATOM 1291 O O . GLU A 1 171 ? 13.930 24.772 -12.657 1.00 18.81 171 GLU A O 1
ATOM 1297 N N . VAL A 1 172 ? 15.965 24.687 -13.605 1.00 16.97 172 VAL A N 1
ATOM 1298 C CA . VAL A 1 172 ? 16.104 26.131 -13.651 1.00 16.58 172 VAL A CA 1
ATOM 1299 C C . VAL A 1 172 ? 16.375 26.623 -15.060 1.00 17.75 172 VAL A C 1
ATOM 1300 O O . VAL A 1 172 ? 17.204 26.059 -15.778 1.00 17.33 172 VAL A O 1
ATOM 1304 N N . VAL A 1 173 ? 15.662 27.674 -15.447 1.00 16.65 173 VAL A N 1
ATOM 1305 C CA . VAL A 1 173 ? 15.833 28.293 -16.749 1.00 17.88 173 VAL A CA 1
ATOM 1306 C C . VAL A 1 173 ? 16.232 29.740 -16.483 1.00 19.03 173 VAL A C 1
ATOM 1307 O O . VAL A 1 173 ? 15.415 30.545 -16.036 1.00 20.86 173 VAL A O 1
ATOM 1311 N N . ALA A 1 174 ? 17.497 30.057 -16.737 1.00 18.63 174 ALA A N 1
ATOM 1312 C CA . ALA A 1 174 ? 18.011 31.406 -16.523 1.00 19.34 174 ALA A CA 1
ATOM 1313 C C . ALA A 1 174 ? 18.603 31.905 -17.831 1.00 19.88 174 ALA A C 1
ATOM 1314 O O . ALA A 1 174 ? 19.421 31.221 -18.443 1.00 20.63 174 ALA A O 1
ATOM 1316 N N . LEU A 1 175 ? 18.188 33.095 -18.258 1.00 19.63 175 LEU A N 1
ATOM 1317 C CA . LEU A 1 175 ? 18.672 33.668 -19.509 1.00 20.00 175 LEU A CA 1
ATOM 1318 C C . LEU A 1 175 ? 20.118 34.124 -19.404 1.00 20.60 175 LEU A C 1
ATOM 1319 O O . LEU A 1 175 ? 20.877 34.050 -20.371 1.00 20.58 175 LEU A O 1
ATOM 1324 N N . SER A 1 176 ? 20.494 34.595 -18.223 1.00 20.43 176 SER A N 1
ATOM 1325 C CA . SER A 1 176 ? 21.843 35.083 -17.992 1.00 21.43 176 SER A CA 1
ATOM 1326 C C . SER A 1 176 ? 22.287 34.829 -16.559 1.00 21.01 176 SER A C 1
ATOM 1327 O O . SER A 1 176 ? 21.524 35.036 -15.613 1.00 20.00 176 SER A O 1
ATOM 1330 N N . VAL A 1 177 ? 23.526 34.373 -16.415 1.00 21.94 177 VAL A N 1
ATOM 1331 C CA . VAL A 1 177 ? 24.115 34.091 -15.113 1.00 22.98 177 VAL A CA 1
ATOM 1332 C C . VAL A 1 177 ? 25.513 34.701 -15.120 1.00 25.60 177 VAL A C 1
ATOM 1333 O O . VAL A 1 177 ? 26.511 33.991 -15.240 1.00 27.04 177 VAL A O 1
ATOM 1337 N N . PRO A 1 178 ? 25.599 36.033 -15.003 1.00 26.10 178 PRO A N 1
ATOM 1338 C CA . PRO A 1 178 ? 26.884 36.736 -15.005 1.00 28.50 178 PRO A CA 1
ATOM 1339 C C . PRO A 1 178 ? 27.816 36.379 -13.850 1.00 30.46 178 PRO A C 1
ATOM 1340 O O . PRO A 1 178 ? 27.435 36.462 -12.683 1.00 29.54 178 PRO A O 1
ATOM 1344 N N . GLN A 1 179 ? 29.040 35.982 -14.193 1.00 32.77 179 GLN A N 1
ATOM 1345 C CA . GLN A 1 179 ? 30.051 35.618 -13.204 1.00 35.45 179 GLN A CA 1
ATOM 1346 C C . GLN A 1 179 ? 30.367 36.785 -12.277 1.00 35.38 179 GLN A C 1
ATOM 1347 O O . GLN A 1 179 ? 30.927 36.596 -11.201 1.00 36.79 179 GLN A O 1
ATOM 1353 N N . ASP A 1 180 ? 30.007 37.991 -12.703 1.00 35.39 180 ASP A N 1
ATOM 1354 C CA . ASP A 1 180 ? 30.253 39.189 -11.910 1.00 35.54 180 ASP A CA 1
ATOM 1355 C C . ASP A 1 180 ? 28.939 39.876 -11.551 1.00 34.66 180 ASP A C 1
ATOM 1356 O O . ASP A 1 180 ? 28.839 41.106 -11.557 1.00 33.97 180 ASP A O 1
ATOM 1361 N N . PHE A 1 181 ? 27.938 39.065 -11.226 1.00 33.33 181 PHE A N 1
ATOM 1362 C CA . PHE A 1 181 ? 26.615 39.564 -10.867 1.00 31.23 181 PHE A CA 1
ATOM 1363 C C . PHE A 1 181 ? 26.687 40.757 -9.928 1.00 31.59 181 PHE A C 1
ATOM 1364 O O . PHE A 1 181 ? 27.291 40.683 -8.862 1.00 32.88 181 PHE A O 1
ATOM 1372 N N . ALA A 1 182 ? 26.059 41.856 -10.330 1.00 30.81 182 ALA A N 1
ATOM 1373 C CA . ALA A 1 182 ? 26.035 43.060 -9.516 1.00 29.71 182 ALA A CA 1
ATOM 1374 C C . ALA A 1 182 ? 24.741 43.062 -8.710 1.00 28.60 182 ALA A C 1
ATOM 1375 O O . ALA A 1 182 ? 24.706 42.616 -7.565 1.00 29.87 182 ALA A O 1
ATOM 1377 N N . ALA A 1 183 ? 23.679 43.565 -9.325 1.00 26.58 183 ALA A N 1
ATOM 1378 C CA . ALA A 1 183 ? 22.367 43.630 -8.699 1.00 24.22 183 ALA A CA 1
ATOM 1379 C C . ALA A 1 183 ? 21.336 43.428 -9.803 1.00 23.38 183 ALA A C 1
ATOM 1380 O O . ALA A 1 183 ? 21.605 43.724 -10.969 1.00 23.51 183 ALA A O 1
ATOM 1382 N N . VAL A 1 184 ? 20.160 42.922 -9.448 1.00 20.76 184 VAL A N 1
ATOM 1383 C CA . VAL A 1 184 ? 19.127 42.688 -10.453 1.00 18.44 184 VAL A CA 1
ATOM 1384 C C . VAL A 1 184 ? 18.838 43.924 -11.295 1.00 15.92 184 VAL A C 1
ATOM 1385 O O . VAL A 1 184 ? 18.798 43.849 -12.519 1.00 14.74 184 VAL A O 1
ATOM 1389 N N . GLY A 1 185 ? 18.643 45.057 -10.630 1.00 16.75 185 GLY A N 1
ATOM 1390 C CA . GLY A 1 185 ? 18.339 46.293 -11.330 1.00 18.27 185 GLY A CA 1
ATOM 1391 C C . GLY A 1 185 ? 19.399 46.746 -12.318 1.00 19.14 185 GLY A C 1
ATOM 1392 O O . GLY A 1 185 ? 19.117 47.535 -13.216 1.00 19.77 185 GLY A O 1
ATOM 1393 N N . ALA A 1 186 ? 20.621 46.249 -12.166 1.00 18.99 186 ALA A N 1
ATOM 1394 C CA . ALA A 1 186 ? 21.691 46.645 -13.069 1.00 19.13 186 ALA A CA 1
ATOM 1395 C C . ALA A 1 186 ? 21.497 46.077 -14.477 1.00 19.16 186 ALA A C 1
ATOM 1396 O O . ALA A 1 186 ? 22.096 46.569 -15.429 1.00 18.51 186 ALA A O 1
ATOM 1398 N N . TYR A 1 187 ? 20.650 45.061 -14.619 1.00 17.31 187 TYR A N 1
ATOM 1399 C CA . TYR A 1 187 ? 20.449 44.461 -15.931 1.00 17.36 187 TYR A CA 1
ATOM 1400 C C . TYR A 1 187 ? 19.195 44.909 -16.668 1.00 17.79 187 TYR A C 1
ATOM 1401 O O . TYR A 1 187 ? 18.806 44.302 -17.669 1.00 17.42 187 TYR A O 1
ATOM 1410 N N . TYR A 1 188 ? 18.576 45.981 -16.182 1.00 16.15 188 TYR A N 1
ATOM 1411 C CA . TYR A 1 188 ? 17.373 46.527 -16.797 1.00 15.83 188 TYR A CA 1
ATOM 1412 C C . TYR A 1 188 ? 17.533 48.028 -17.079 1.00 18.68 188 TYR A C 1
ATOM 1413 O O . TYR A 1 188 ? 17.933 48.796 -16.196 1.00 17.62 188 TYR A O 1
ATOM 1422 N N . LEU A 1 189 ? 17.226 48.449 -18.302 1.00 18.30 189 LEU A N 1
ATOM 1423 C CA . LEU A 1 189 ? 17.332 49.867 -18.628 1.00 20.73 189 LEU A CA 1
ATOM 1424 C C . LEU A 1 189 ? 16.246 50.590 -17.840 1.00 19.72 189 LEU A C 1
ATOM 1425 O O . LEU A 1 189 ? 16.477 51.650 -17.258 1.00 19.82 189 LEU A O 1
ATOM 1430 N N . ASP A 1 190 ? 15.060 49.996 -17.823 1.00 19.18 190 ASP A N 1
ATOM 1431 C CA . ASP A 1 190 ? 13.924 50.546 -17.097 1.00 18.47 190 ASP A CA 1
ATOM 1432 C C . ASP A 1 190 ? 13.591 49.596 -15.954 1.00 18.16 190 ASP A C 1
ATOM 1433 O O . ASP A 1 190 ? 13.010 48.529 -16.172 1.00 16.37 190 ASP A O 1
ATOM 1438 N N . PHE A 1 191 ? 13.971 49.983 -14.739 1.00 16.51 191 PHE A N 1
ATOM 1439 C CA . PHE A 1 191 ? 13.712 49.167 -13.561 1.00 15.72 191 PHE A CA 1
ATOM 1440 C C . PHE A 1 191 ? 12.780 49.935 -12.633 1.00 16.19 191 PHE A C 1
ATOM 1441 O O . PHE A 1 191 ? 12.977 49.968 -11.421 1.00 17.44 191 PHE A O 1
ATOM 1449 N N . GLY A 1 192 ? 11.758 50.552 -13.216 1.00 17.23 192 GLY A N 1
ATOM 1450 C CA . GLY A 1 192 ? 10.812 51.324 -12.433 1.00 15.45 192 GLY A CA 1
ATOM 1451 C C . GLY A 1 192 ? 10.044 50.534 -11.384 1.00 16.60 192 GLY A C 1
ATOM 1452 O O . GLY A 1 192 ? 9.909 49.313 -11.467 1.00 15.05 192 GLY A O 1
ATOM 1453 N N . GLU A 1 193 ? 9.526 51.256 -10.397 1.00 15.29 193 GLU A N 1
ATOM 1454 C CA . GLU A 1 193 ? 8.754 50.677 -9.303 1.00 15.83 193 GLU A CA 1
ATOM 1455 C C . GLU A 1 193 ? 7.425 50.070 -9.769 1.00 15.36 193 GLU A C 1
ATOM 1456 O O . GLU A 1 193 ? 6.737 50.636 -10.618 1.00 13.07 193 GLU A O 1
ATOM 1462 N N . VAL A 1 194 ? 7.080 48.910 -9.213 1.00 14.69 194 VAL A N 1
ATOM 1463 C CA . VAL A 1 194 ? 5.816 48.234 -9.512 1.00 13.97 194 VAL A CA 1
ATOM 1464 C C . VAL A 1 194 ? 5.073 48.199 -8.173 1.00 14.57 194 VAL A C 1
ATOM 1465 O O . VAL A 1 194 ? 5.466 47.481 -7.254 1.00 14.25 194 VAL A O 1
ATOM 1469 N N . THR A 1 195 ? 4.013 48.995 -8.062 1.00 13.49 195 THR A N 1
ATOM 1470 C CA . THR A 1 195 ? 3.247 49.101 -6.821 1.00 13.29 195 THR A CA 1
ATOM 1471 C C . THR A 1 195 ? 2.226 47.984 -6.618 1.00 15.03 195 THR A C 1
ATOM 1472 O O . THR A 1 195 ? 1.917 47.228 -7.543 1.00 14.28 195 THR A O 1
ATOM 1476 N N . ASP A 1 196 ? 1.698 47.891 -5.400 1.00 14.02 196 ASP A N 1
ATOM 1477 C CA . ASP A 1 196 ? 0.689 46.884 -5.101 1.00 15.84 196 ASP A CA 1
ATOM 1478 C C . ASP A 1 196 ? -0.499 47.126 -6.029 1.00 16.74 196 ASP A C 1
ATOM 1479 O O . ASP A 1 196 ? -1.134 46.175 -6.494 1.00 16.85 196 ASP A O 1
ATOM 1484 N N . GLU A 1 197 ? -0.798 48.395 -6.305 1.00 16.64 197 GLU A N 1
ATOM 1485 C CA . GLU A 1 197 ? -1.907 48.714 -7.197 1.00 18.76 197 GLU A CA 1
ATOM 1486 C C . GLU A 1 197 ? -1.595 48.218 -8.607 1.00 18.48 197 GLU A C 1
ATOM 1487 O O . GLU A 1 197 ? -2.492 47.781 -9.327 1.00 16.37 197 GLU A O 1
ATOM 1493 N N . ASP A 1 198 ? -0.326 48.287 -9.009 1.00 18.42 198 ASP A N 1
ATOM 1494 C CA . ASP A 1 198 ? 0.049 47.794 -10.335 1.00 17.71 198 ASP A CA 1
ATOM 1495 C C . ASP A 1 198 ? -0.142 46.274 -10.377 1.00 15.87 198 ASP A C 1
ATOM 1496 O O . ASP A 1 198 ? -0.610 45.729 -11.374 1.00 16.29 198 ASP A O 1
ATOM 1501 N N . VAL A 1 199 ? 0.214 45.589 -9.294 1.00 13.87 199 VAL A N 1
ATOM 1502 C CA . VAL A 1 199 ? 0.050 44.140 -9.250 1.00 13.07 199 VAL A CA 1
ATOM 1503 C C . VAL A 1 199 ? -1.432 43.792 -9.298 1.00 14.36 199 VAL A C 1
ATOM 1504 O O . VAL A 1 199 ? -1.829 42.860 -9.990 1.00 14.51 199 VAL A O 1
ATOM 1508 N N . GLU A 1 200 ? -2.247 44.550 -8.571 1.00 15.71 200 GLU A N 1
ATOM 1509 C CA . GLU A 1 200 ? -3.687 44.319 -8.552 1.00 15.94 200 GLU A CA 1
ATOM 1510 C C . GLU A 1 200 ? -4.288 44.502 -9.939 1.00 15.20 200 GLU A C 1
ATOM 1511 O O . GLU A 1 200 ? -5.169 43.743 -10.345 1.00 14.15 200 GLU A O 1
ATOM 1517 N N . ALA A 1 201 ? -3.820 45.519 -10.656 1.00 14.67 201 ALA A N 1
ATOM 1518 C CA . ALA A 1 201 ? -4.312 45.799 -12.005 1.00 14.82 201 ALA A CA 1
ATOM 1519 C C . ALA A 1 201 ? -4.032 44.599 -12.910 1.00 15.47 201 ALA A C 1
ATOM 1520 O O . ALA A 1 201 ? -4.882 44.191 -13.703 1.00 15.04 201 ALA A O 1
ATOM 1522 N N . ILE A 1 202 ? -2.835 44.034 -12.781 1.00 13.92 202 ILE A N 1
ATOM 1523 C CA . ILE A 1 202 ? -2.455 42.878 -13.579 1.00 14.78 202 ILE A CA 1
ATOM 1524 C C . ILE A 1 202 ? -3.300 41.663 -13.210 1.00 15.56 202 ILE A C 1
ATOM 1525 O O . ILE A 1 202 ? -3.831 40.983 -14.087 1.00 17.03 202 ILE A O 1
ATOM 1530 N N . LEU A 1 203 ? -3.435 41.405 -11.912 1.00 14.56 203 LEU A N 1
ATOM 1531 C CA . LEU A 1 203 ? -4.213 40.269 -11.429 1.00 15.78 203 LEU A CA 1
ATOM 1532 C C . LEU A 1 203 ? -5.690 40.300 -11.847 1.00 17.11 203 LEU A C 1
ATOM 1533 O O . LEU A 1 203 ? -6.294 39.251 -12.090 1.00 17.23 203 LEU A O 1
ATOM 1538 N N . LEU A 1 204 ? -6.265 41.499 -11.919 1.00 16.29 204 LEU A N 1
ATOM 1539 C CA . LEU A 1 204 ? -7.671 41.674 -12.292 1.00 17.60 204 LEU A CA 1
ATOM 1540 C C . LEU A 1 204 ? -8.018 41.090 -13.655 1.00 16.53 204 LEU A C 1
ATOM 1541 O O . LEU A 1 204 ? -9.111 40.554 -13.846 1.00 15.74 204 LEU A O 1
ATOM 1546 N N . GLU A 1 205 ? -7.091 41.198 -14.601 1.00 18.18 205 GLU A N 1
ATOM 1547 C CA . GLU A 1 205 ? -7.304 40.679 -15.952 1.00 18.14 205 GLU A CA 1
ATOM 1548 C C . GLU A 1 205 ? -7.433 39.153 -15.986 1.00 18.57 205 GLU A C 1
ATOM 1549 O O . GLU A 1 205 ? -7.907 38.587 -16.979 1.00 17.11 205 GLU A O 1
ATOM 1555 N N . TRP A 1 206 ? -7.018 38.484 -14.912 1.00 17.09 206 TRP A N 1
ATOM 1556 C CA . TRP A 1 206 ? -7.078 37.024 -14.884 1.00 17.47 206 TRP A CA 1
ATOM 1557 C C . TRP A 1 206 ? -8.196 36.417 -14.047 1.00 19.06 206 TRP A C 1
ATOM 1558 O O . TRP A 1 206 ? -8.263 35.198 -13.889 1.00 20.67 206 TRP A O 1
ATOM 1569 N N . ALA A 1 207 ? -9.072 37.255 -13.510 1.00 19.40 207 ALA A N 1
ATOM 1570 C CA . ALA A 1 207 ? -10.179 36.754 -12.707 1.00 22.13 207 ALA A CA 1
ATOM 1571 C C . ALA A 1 207 ? -11.340 36.447 -13.649 1.00 23.52 207 ALA A C 1
ATOM 1572 O O . ALA A 1 207 ? -11.327 36.853 -14.808 1.00 25.11 207 ALA A O 1
ATOM 1574 N N . GLY A 1 208 ? -12.344 35.730 -13.162 1.00 25.97 208 GLY A N 1
ATOM 1575 C CA . GLY A 1 208 ? -13.474 35.416 -14.021 1.00 27.93 208 GLY A CA 1
ATOM 1576 C C . GLY A 1 208 ? -14.380 36.613 -14.275 1.00 28.13 208 GLY A C 1
ATOM 1577 O O . GLY A 1 208 ? -14.184 37.662 -13.623 1.00 25.82 208 GLY A O 1
#

Solvent-accessible surface area: 9727 Å² total